Protein AF-A0A0U5JBW3-F1 (afdb_monomer_lite)

Radius of gyration: 46.01 Å; chains: 1; bounding box: 104×55×143 Å

pLDDT: mean 77.81, std 21.75, range [28.59, 97.94]

Structure (mmCIF, N/CA/C/O backbone):
data_AF-A0A0U5JBW3-F1
#
_entry.id   AF-A0A0U5JBW3-F1
#
loop_
_atom_site.group_PDB
_atom_site.id
_atom_site.type_symbol
_atom_site.label_atom_id
_atom_site.label_alt_id
_atom_site.label_comp_id
_atom_site.label_asym_id
_atom_site.label_entity_id
_atom_site.label_seq_id
_atom_site.pdbx_PDB_ins_code
_atom_site.Cartn_x
_atom_site.Cartn_y
_atom_site.Cartn_z
_atom_site.occupancy
_atom_site.B_iso_or_equiv
_atom_site.auth_seq_id
_atom_site.auth_comp_id
_atom_site.auth_asym_id
_atom_site.auth_atom_id
_atom_site.pdbx_PDB_model_num
ATOM 1 N N . MET A 1 1 ? 48.603 -9.179 -57.680 1.00 38.19 1 MET A N 1
ATOM 2 C CA . MET A 1 1 ? 48.589 -8.899 -56.233 1.00 38.19 1 MET A CA 1
ATOM 3 C C . MET A 1 1 ? 47.327 -8.105 -55.981 1.00 38.19 1 MET A C 1
ATOM 5 O O . MET A 1 1 ? 47.278 -6.948 -56.366 1.00 38.19 1 MET A O 1
ATOM 9 N N . ALA A 1 2 ? 46.269 -8.778 -55.534 1.00 39.97 2 ALA A N 1
ATOM 10 C CA . ALA A 1 2 ? 45.030 -8.115 -55.158 1.00 39.97 2 ALA A CA 1
ATOM 11 C C . ALA A 1 2 ? 45.193 -7.697 -53.696 1.00 39.97 2 ALA A C 1
ATOM 13 O O . ALA A 1 2 ? 45.404 -8.556 -52.841 1.00 39.97 2 ALA A O 1
ATOM 14 N N . GLU A 1 3 ? 45.210 -6.391 -53.447 1.00 44.09 3 GLU A N 1
ATOM 15 C CA . GLU A 1 3 ? 45.122 -5.832 -52.103 1.00 44.09 3 GLU A CA 1
ATOM 16 C C . GLU A 1 3 ? 43.737 -6.162 -51.553 1.00 44.09 3 GLU A C 1
ATOM 18 O O . GLU A 1 3 ? 42.728 -5.571 -51.940 1.00 44.09 3 GLU A O 1
ATOM 23 N N . ASP A 1 4 ? 43.715 -7.170 -50.687 1.00 45.12 4 ASP A N 1
ATOM 24 C CA . ASP A 1 4 ? 42.566 -7.560 -49.888 1.00 45.12 4 ASP A CA 1
ATOM 25 C C . ASP A 1 4 ? 42.222 -6.381 -48.971 1.00 45.12 4 ASP A C 1
ATOM 27 O O . ASP A 1 4 ? 42.906 -6.081 -47.988 1.00 45.12 4 ASP A O 1
ATOM 31 N N . THR A 1 5 ? 41.207 -5.624 -49.372 1.00 49.56 5 THR A N 1
ATOM 32 C CA . THR A 1 5 ? 40.728 -4.458 -48.642 1.00 49.56 5 THR A CA 1
ATOM 33 C C . THR A 1 5 ? 39.939 -4.982 -47.448 1.00 49.56 5 THR A C 1
ATOM 35 O O . THR A 1 5 ? 38.799 -5.417 -47.592 1.00 49.56 5 THR A O 1
ATOM 38 N N . ASN A 1 6 ? 40.571 -4.998 -46.273 1.00 50.22 6 ASN A N 1
ATOM 39 C CA . ASN A 1 6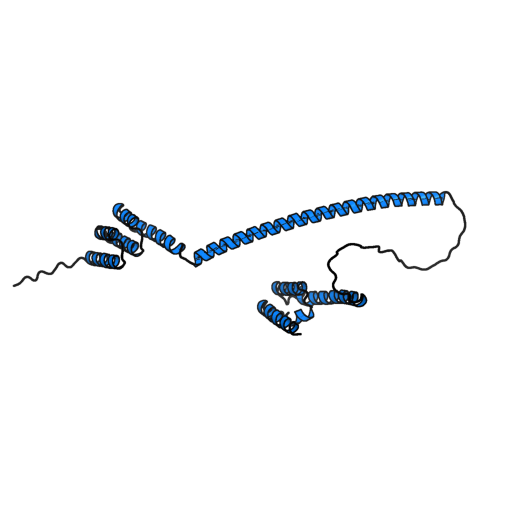 ? 39.937 -5.381 -45.014 1.00 50.22 6 ASN A CA 1
ATOM 40 C C . ASN A 1 6 ? 38.681 -4.509 -44.793 1.00 50.22 6 ASN A C 1
ATOM 42 O O . ASN A 1 6 ? 38.825 -3.287 -44.679 1.00 50.22 6 ASN A O 1
ATOM 46 N N . PRO A 1 7 ? 37.460 -5.075 -44.779 1.00 54.53 7 PRO A N 1
ATOM 47 C CA . PRO A 1 7 ? 36.255 -4.290 -44.567 1.00 54.53 7 PRO A CA 1
ATOM 48 C C . PRO A 1 7 ? 36.297 -3.724 -43.149 1.00 54.53 7 PRO A C 1
ATOM 50 O O . PRO A 1 7 ? 36.472 -4.473 -42.192 1.00 54.53 7 PRO A O 1
ATOM 53 N N . GLU A 1 8 ? 36.169 -2.400 -43.046 1.00 56.69 8 GLU A N 1
ATOM 54 C CA . GLU A 1 8 ? 36.130 -1.618 -41.808 1.00 56.69 8 GLU A CA 1
ATOM 55 C C . GLU A 1 8 ? 35.568 -2.423 -40.630 1.00 56.69 8 GLU A C 1
ATOM 57 O O . GLU A 1 8 ? 34.388 -2.786 -40.599 1.00 56.69 8 GLU A O 1
ATOM 62 N N . GLU A 1 9 ? 36.425 -2.709 -39.653 1.00 64.62 9 GLU A N 1
ATOM 63 C CA . GLU A 1 9 ? 36.042 -3.374 -38.418 1.00 64.62 9 GLU A CA 1
ATOM 64 C C . GLU A 1 9 ? 35.029 -2.471 -37.698 1.00 64.62 9 GLU A C 1
ATOM 66 O O . GLU A 1 9 ? 35.377 -1.461 -37.082 1.00 64.62 9 GLU A O 1
ATOM 71 N N . ILE A 1 10 ? 33.736 -2.771 -37.876 1.00 68.50 10 ILE A N 1
ATOM 72 C CA . ILE A 1 10 ? 32.636 -1.958 -37.353 1.00 68.50 10 ILE A CA 1
ATOM 73 C C . ILE A 1 10 ? 32.871 -1.763 -35.858 1.00 68.50 10 ILE A C 1
ATOM 75 O O . ILE A 1 10 ? 32.867 -2.735 -35.095 1.00 68.50 10 ILE A O 1
ATOM 79 N N . ARG A 1 11 ? 33.040 -0.499 -35.446 1.00 81.38 11 ARG A N 1
ATOM 80 C CA . ARG A 1 11 ? 33.255 -0.134 -34.041 1.00 81.38 11 ARG A CA 1
ATOM 81 C C . ARG A 1 11 ? 32.222 -0.851 -33.162 1.00 81.38 11 ARG A C 1
ATOM 83 O O . ARG A 1 11 ? 31.033 -0.807 -33.501 1.00 81.38 11 ARG A O 1
ATOM 90 N N . PRO A 1 12 ? 32.625 -1.471 -32.038 1.00 86.00 12 PRO A N 1
ATOM 91 C CA . PRO A 1 12 ? 31.717 -2.234 -31.183 1.00 86.00 12 PRO A CA 1
ATOM 92 C C . PRO A 1 12 ? 30.424 -1.480 -30.840 1.00 86.00 12 PRO A C 1
ATOM 94 O O . PRO A 1 12 ? 29.340 -2.044 -30.949 1.00 86.00 12 PRO A O 1
ATOM 97 N N . GLU A 1 13 ? 30.524 -0.185 -30.546 1.00 86.56 13 GLU A N 1
ATOM 98 C CA . GLU A 1 13 ? 29.395 0.710 -30.259 1.00 86.56 13 GLU A CA 1
ATOM 99 C C . GLU A 1 13 ? 28.352 0.781 -31.386 1.00 86.56 13 GLU A C 1
ATOM 101 O O . GLU A 1 13 ? 27.148 0.782 -31.131 1.00 86.56 13 GLU A O 1
ATOM 106 N N . GLU A 1 14 ? 28.786 0.796 -32.647 1.00 89.25 14 GLU A N 1
ATOM 107 C CA . GLU A 1 14 ? 27.881 0.858 -33.798 1.00 89.25 14 GLU A CA 1
ATOM 108 C C . GLU A 1 14 ? 27.154 -0.478 -33.995 1.00 89.25 14 GLU A C 1
ATOM 110 O O . GLU A 1 14 ? 25.972 -0.521 -34.347 1.00 89.25 14 GLU A O 1
ATOM 115 N N . ARG A 1 15 ? 27.835 -1.593 -33.697 1.00 91.31 15 ARG A N 1
ATOM 116 C CA . ARG A 1 15 ? 27.218 -2.922 -33.696 1.00 91.31 15 ARG A CA 1
ATOM 117 C C . ARG A 1 15 ? 26.143 -3.030 -32.617 1.00 91.31 15 ARG A C 1
ATOM 119 O O . ARG A 1 15 ? 25.047 -3.503 -32.916 1.00 91.31 15 ARG A O 1
ATOM 126 N N . VAL A 1 16 ? 26.417 -2.561 -31.397 1.00 92.06 16 VAL A N 1
ATOM 127 C CA . VAL A 1 16 ? 25.421 -2.611 -30.317 1.00 92.06 16 VAL A CA 1
ATOM 128 C C . VAL A 1 16 ? 24.259 -1.650 -30.600 1.00 92.06 16 VAL A C 1
ATOM 130 O O . VAL A 1 16 ? 23.110 -2.035 -30.403 1.00 92.06 16 VAL A O 1
ATOM 133 N N . LYS A 1 17 ? 24.501 -0.463 -31.176 1.00 94.88 17 LYS A N 1
ATOM 134 C CA . LYS A 1 17 ? 23.429 0.446 -31.624 1.00 94.88 17 LYS A CA 1
ATOM 135 C C . LYS A 1 17 ? 22.473 -0.237 -32.610 1.00 94.88 17 LYS A C 1
ATOM 137 O O . LYS A 1 17 ? 21.257 -0.170 -32.437 1.00 94.88 17 LYS A O 1
ATOM 142 N N . LYS A 1 18 ? 23.004 -0.932 -33.624 1.00 94.94 18 LYS A N 1
ATOM 143 C CA . LYS A 1 18 ? 22.187 -1.688 -34.593 1.00 94.94 18 LYS A CA 1
ATOM 144 C C . LYS A 1 18 ? 21.345 -2.771 -33.913 1.00 94.94 18 LYS A C 1
ATOM 146 O O . LYS A 1 18 ? 20.171 -2.922 -34.243 1.00 94.94 18 LYS A O 1
ATOM 151 N N . GLN A 1 19 ? 21.918 -3.493 -32.949 1.00 95.06 19 GLN A N 1
ATOM 152 C CA . GLN A 1 19 ? 21.197 -4.514 -32.182 1.00 95.06 19 GLN A CA 1
ATOM 153 C C . GLN A 1 19 ? 20.101 -3.909 -31.297 1.00 95.06 19 GLN A C 1
ATOM 155 O O . GLN A 1 19 ? 18.978 -4.402 -31.317 1.00 95.06 19 GLN A O 1
ATOM 160 N N . GLN A 1 20 ? 20.388 -2.817 -30.583 1.00 95.88 20 GLN A N 1
ATOM 161 C CA . GLN A 1 20 ? 19.405 -2.088 -29.771 1.00 95.88 20 GLN A CA 1
ATOM 162 C C . GLN A 1 20 ? 18.204 -1.648 -30.615 1.00 95.88 20 GLN A C 1
ATOM 164 O O . GLN A 1 20 ? 17.064 -1.882 -30.228 1.00 95.88 20 GLN A O 1
ATOM 169 N N . LEU A 1 21 ? 18.440 -1.077 -31.801 1.00 96.56 21 LEU A N 1
ATOM 170 C CA . LEU A 1 21 ? 17.364 -0.677 -32.714 1.00 96.56 21 LEU A CA 1
ATOM 171 C C . LEU A 1 21 ? 16.555 -1.878 -33.225 1.00 96.56 21 LEU A C 1
ATOM 173 O O . LEU A 1 21 ? 15.329 -1.804 -33.283 1.00 96.56 21 LEU A O 1
ATOM 177 N N . ALA A 1 22 ? 17.217 -2.990 -33.560 1.00 96.88 22 ALA A N 1
ATOM 178 C CA . ALA A 1 22 ? 16.541 -4.208 -34.004 1.00 96.88 22 ALA A CA 1
ATOM 179 C C . ALA A 1 22 ? 15.654 -4.812 -32.900 1.00 96.88 22 ALA A C 1
ATOM 181 O O . ALA A 1 22 ? 14.506 -5.171 -33.168 1.00 96.88 22 ALA A O 1
ATOM 182 N N . ILE A 1 23 ? 16.152 -4.877 -31.660 1.00 96.88 23 ILE A N 1
ATOM 183 C CA . ILE A 1 23 ? 15.398 -5.388 -30.507 1.00 96.88 23 ILE A CA 1
ATOM 184 C C . ILE A 1 23 ? 14.256 -4.435 -30.139 1.00 96.88 23 ILE A C 1
ATOM 186 O O . ILE A 1 23 ? 13.127 -4.875 -29.954 1.00 96.88 23 ILE A O 1
ATOM 190 N N . ALA A 1 24 ? 14.498 -3.124 -30.088 1.00 96.06 24 ALA A N 1
ATOM 191 C CA . ALA A 1 24 ? 13.440 -2.150 -29.819 1.00 96.06 24 ALA A CA 1
ATOM 192 C C . ALA A 1 24 ? 12.325 -2.237 -30.878 1.00 96.06 24 ALA A C 1
ATOM 194 O O . ALA A 1 24 ? 11.140 -2.251 -30.546 1.00 96.06 24 ALA A O 1
ATOM 195 N N . SER A 1 25 ? 12.695 -2.385 -32.154 1.00 95.69 25 SER A N 1
ATOM 196 C CA . SER A 1 25 ? 11.729 -2.583 -33.234 1.00 95.69 25 SER A CA 1
ATOM 197 C C . SER A 1 25 ? 10.939 -3.888 -33.083 1.00 95.69 25 SER A C 1
ATOM 199 O O . SER A 1 25 ? 9.737 -3.888 -33.347 1.00 95.69 25 SER A O 1
ATOM 201 N N . SER A 1 26 ? 11.566 -4.996 -32.665 1.00 96.06 26 SER A N 1
ATOM 202 C CA . SER A 1 26 ? 10.862 -6.271 -32.449 1.00 96.06 26 SER A CA 1
ATOM 203 C C . SER A 1 26 ? 9.933 -6.225 -31.231 1.00 96.06 26 SER A C 1
ATOM 205 O O . SER A 1 26 ? 8.856 -6.820 -31.255 1.00 96.06 26 SER A O 1
ATOM 207 N N . MET A 1 27 ? 10.290 -5.433 -30.218 1.00 95.69 27 MET A N 1
ATOM 208 C CA . MET A 1 27 ? 9.458 -5.123 -29.052 1.00 95.69 27 MET A CA 1
ATOM 209 C C . MET A 1 27 ? 8.329 -4.127 -29.351 1.00 95.69 27 MET A C 1
ATOM 211 O O . MET A 1 27 ? 7.575 -3.774 -28.450 1.00 95.69 27 MET A O 1
ATOM 215 N N . LYS A 1 28 ? 8.168 -3.710 -30.616 1.00 94.81 28 LYS A N 1
ATOM 216 C CA . LYS A 1 28 ? 7.139 -2.762 -31.075 1.00 94.81 28 LYS A CA 1
ATOM 217 C C . LYS A 1 28 ? 7.247 -1.376 -30.428 1.00 94.81 28 LYS A C 1
ATOM 219 O O . LYS A 1 28 ? 6.240 -0.684 -30.292 1.00 94.81 28 LYS A O 1
ATOM 224 N N . VAL A 1 29 ? 8.462 -0.955 -30.072 1.00 94.62 29 VAL A N 1
ATOM 225 C CA . VAL A 1 29 ? 8.737 0.426 -29.658 1.00 94.62 29 VAL A CA 1
ATOM 226 C C . VAL A 1 29 ? 8.356 1.386 -30.791 1.00 94.62 29 VAL A C 1
ATOM 228 O O . VAL A 1 29 ? 8.570 1.101 -31.973 1.00 94.62 29 VAL A O 1
ATOM 231 N N . GLU A 1 30 ? 7.780 2.533 -30.435 1.00 93.88 30 GLU A N 1
ATOM 232 C CA . GLU A 1 30 ? 7.313 3.528 -31.399 1.00 93.88 30 GLU A CA 1
ATOM 233 C C . GLU A 1 30 ? 8.428 4.030 -32.329 1.00 93.88 30 GLU A C 1
ATOM 235 O O . GLU A 1 30 ? 9.565 4.271 -31.917 1.00 93.88 30 GLU A O 1
ATOM 240 N N . LYS A 1 31 ? 8.082 4.292 -33.597 1.00 93.81 31 LYS A N 1
ATOM 241 C CA . LYS A 1 31 ? 9.039 4.788 -34.605 1.00 93.81 31 LYS A CA 1
ATOM 242 C C . LYS A 1 31 ? 9.703 6.108 -34.204 1.00 93.81 31 LYS A C 1
ATOM 244 O O . LYS A 1 31 ? 10.872 6.314 -34.521 1.00 93.81 31 LYS A O 1
ATOM 249 N N . ALA A 1 32 ? 8.978 6.980 -33.501 1.00 92.62 32 ALA A N 1
ATOM 250 C CA . ALA A 1 32 ? 9.521 8.234 -32.984 1.00 92.62 32 ALA A CA 1
ATOM 251 C C . ALA A 1 32 ? 10.674 7.985 -31.995 1.00 92.62 32 ALA A C 1
ATOM 253 O O . ALA A 1 32 ? 11.712 8.636 -32.077 1.00 92.62 32 ALA A O 1
ATOM 254 N N . VAL A 1 33 ? 10.537 6.981 -31.126 1.00 94.12 33 VAL A N 1
ATOM 255 C CA . VAL A 1 33 ? 11.578 6.591 -30.167 1.00 94.12 33 VAL A CA 1
ATOM 256 C C . VAL A 1 33 ? 12.753 5.919 -30.872 1.00 94.12 33 VAL A C 1
ATOM 258 O O . VAL A 1 33 ? 13.900 6.219 -30.555 1.00 94.12 33 VAL A O 1
ATOM 261 N N . LEU A 1 34 ? 12.506 5.080 -31.884 1.00 95.75 34 LEU A N 1
ATOM 262 C CA . LEU A 1 34 ? 13.583 4.504 -32.703 1.00 95.75 34 LEU A CA 1
ATOM 263 C C . LEU A 1 34 ? 14.425 5.590 -33.390 1.00 95.75 34 LEU A C 1
ATOM 265 O O . LEU A 1 34 ? 15.649 5.477 -33.448 1.00 95.75 34 LEU A O 1
ATOM 269 N N . TYR A 1 35 ? 13.787 6.662 -33.870 1.00 94.31 35 TYR A N 1
ATOM 270 C CA . TYR A 1 35 ? 14.492 7.820 -34.417 1.00 94.31 35 TYR A CA 1
ATOM 271 C C . TYR A 1 35 ? 15.358 8.509 -33.352 1.00 94.31 35 TYR A C 1
ATOM 273 O O . TYR A 1 35 ? 16.538 8.761 -33.596 1.00 94.31 35 TYR A O 1
ATOM 281 N N . VAL A 1 36 ? 14.821 8.735 -32.147 1.00 93.56 36 VAL A N 1
ATOM 282 C CA . VAL A 1 36 ? 15.594 9.278 -31.015 1.00 93.56 36 VAL A CA 1
ATOM 283 C C . VAL A 1 36 ? 16.818 8.400 -30.726 1.00 93.56 36 VAL A C 1
ATOM 285 O O . VAL A 1 36 ? 17.944 8.887 -30.781 1.00 93.56 36 VAL A O 1
ATOM 288 N N . LEU A 1 37 ? 16.639 7.090 -30.536 1.00 94.81 37 LEU A N 1
ATOM 289 C CA . LEU A 1 37 ? 17.743 6.157 -30.274 1.00 94.81 37 LEU A CA 1
ATOM 290 C C . LEU A 1 37 ? 18.791 6.146 -3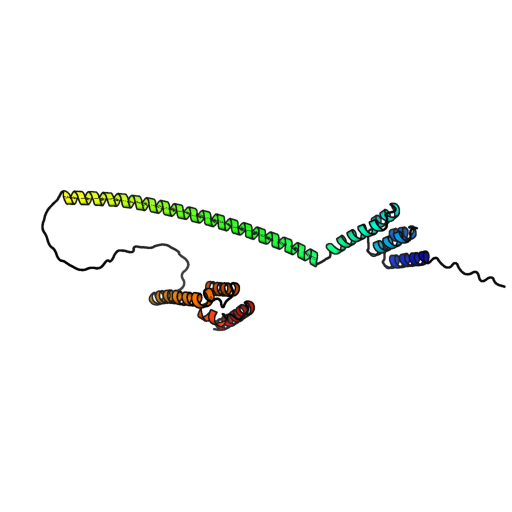1.395 1.00 94.81 37 LEU A C 1
ATOM 292 O O . LEU A 1 37 ? 19.981 5.990 -31.129 1.00 94.81 37 LEU A O 1
ATOM 296 N N . ASN A 1 38 ? 18.382 6.335 -32.650 1.00 94.75 38 ASN A N 1
ATOM 297 C CA . ASN A 1 38 ? 19.316 6.384 -33.769 1.00 94.75 38 ASN A CA 1
ATOM 298 C C . ASN A 1 38 ? 20.118 7.699 -33.842 1.00 94.75 38 ASN A C 1
ATOM 300 O O . ASN A 1 38 ? 21.227 7.702 -34.378 1.00 94.75 38 ASN A O 1
ATOM 304 N N . THR A 1 39 ? 19.581 8.803 -33.322 1.00 92.44 39 THR A N 1
ATOM 305 C CA . THR A 1 39 ? 20.196 10.143 -33.410 1.00 92.44 39 THR A CA 1
ATOM 306 C C . THR A 1 39 ? 21.098 10.490 -32.227 1.00 92.44 39 THR A C 1
ATOM 308 O O . THR A 1 39 ? 22.027 11.280 -32.389 1.00 92.44 39 THR A O 1
ATOM 311 N N . VAL A 1 40 ? 20.881 9.889 -31.054 1.00 92.06 40 VAL A N 1
ATOM 312 C CA . VAL A 1 40 ? 21.701 10.147 -29.860 1.00 92.06 40 VAL A CA 1
ATOM 313 C C . VAL A 1 40 ? 23.127 9.633 -30.071 1.00 92.06 40 VAL A C 1
ATOM 315 O O . VAL A 1 40 ? 23.349 8.432 -30.241 1.00 92.06 40 VAL A O 1
ATOM 318 N N . ALA A 1 41 ? 24.096 10.552 -30.037 1.00 88.75 41 ALA A N 1
ATOM 319 C CA . ALA A 1 41 ? 25.511 10.251 -30.246 1.00 88.75 41 ALA A CA 1
ATOM 320 C C . ALA A 1 41 ? 26.139 9.523 -29.046 1.00 88.75 41 ALA A C 1
ATOM 322 O O . ALA A 1 41 ? 26.792 8.495 -29.231 1.00 88.75 41 ALA A O 1
ATOM 323 N N . ASP A 1 42 ? 25.902 10.024 -27.829 1.00 90.38 42 ASP A N 1
ATOM 324 C CA . ASP A 1 42 ? 26.459 9.454 -26.600 1.00 90.38 42 ASP A CA 1
ATOM 325 C C . ASP A 1 42 ? 25.948 8.023 -26.380 1.00 90.38 42 ASP A C 1
ATOM 327 O O . ASP A 1 42 ? 24.745 7.778 -26.242 1.00 90.38 42 ASP A O 1
ATOM 331 N N . TRP A 1 43 ? 26.892 7.080 -26.360 1.00 90.50 43 TRP A N 1
ATOM 332 C CA . TRP A 1 43 ? 26.640 5.661 -26.139 1.00 90.50 43 TRP A CA 1
ATOM 333 C C . TRP A 1 43 ? 25.887 5.395 -24.828 1.00 90.50 43 TRP A C 1
ATOM 335 O O . TRP A 1 43 ? 24.884 4.680 -24.837 1.00 90.50 43 TRP A O 1
ATOM 345 N N . HIS A 1 44 ? 26.332 5.986 -23.717 1.00 91.00 44 HIS A N 1
ATOM 346 C CA . HIS A 1 44 ? 25.789 5.707 -22.388 1.00 91.00 44 HIS A CA 1
ATOM 347 C C . HIS A 1 44 ? 24.378 6.268 -22.243 1.00 91.00 44 HIS A C 1
ATOM 349 O O . HIS A 1 44 ? 23.493 5.606 -21.704 1.00 91.00 44 HIS A O 1
ATOM 355 N N . VAL A 1 45 ? 24.145 7.475 -22.760 1.00 92.69 45 VAL A N 1
ATOM 356 C CA . VAL A 1 45 ? 22.803 8.071 -22.774 1.00 92.69 45 VAL A CA 1
ATOM 357 C C . VAL A 1 45 ? 21.864 7.223 -23.630 1.00 92.69 45 VAL A C 1
ATOM 359 O O . VAL A 1 45 ? 20.771 6.882 -23.182 1.00 92.69 45 VAL A O 1
ATOM 362 N N . ARG A 1 46 ? 22.295 6.812 -24.830 1.00 94.69 46 ARG A N 1
ATOM 363 C CA . ARG A 1 46 ? 21.490 5.964 -25.720 1.00 94.69 46 ARG A CA 1
ATOM 364 C C . ARG A 1 46 ? 21.146 4.617 -25.090 1.00 94.69 46 ARG A C 1
ATOM 366 O O . ARG A 1 46 ? 20.013 4.172 -25.233 1.00 94.69 46 ARG A O 1
ATOM 373 N N . GLU A 1 47 ? 22.089 3.981 -24.400 1.00 94.94 47 GLU A N 1
ATOM 374 C CA . GLU A 1 47 ? 21.852 2.714 -23.705 1.00 94.94 47 GLU A CA 1
ATOM 375 C C . GLU A 1 47 ? 20.740 2.845 -22.657 1.00 94.94 47 GLU A C 1
ATOM 377 O O . GLU A 1 47 ? 19.807 2.041 -22.649 1.00 94.94 47 GLU A O 1
ATOM 382 N N . TRP A 1 48 ? 20.770 3.897 -21.836 1.00 96.50 48 TRP A N 1
ATOM 383 C CA . TRP A 1 48 ? 19.717 4.131 -20.847 1.00 96.50 48 TRP A CA 1
ATOM 384 C C . TRP A 1 48 ? 18.378 4.512 -21.478 1.00 96.50 48 TRP A C 1
ATOM 386 O O . TRP A 1 48 ? 17.348 4.010 -21.037 1.00 96.50 48 TRP A O 1
ATOM 396 N N . LEU A 1 49 ? 18.372 5.313 -22.547 1.00 95.81 49 LEU A N 1
ATOM 397 C CA . LEU A 1 49 ? 17.146 5.601 -23.298 1.00 95.81 49 LEU A CA 1
ATOM 398 C C . LEU A 1 49 ? 16.553 4.342 -23.939 1.00 95.81 49 LEU A C 1
ATOM 400 O O . LEU A 1 49 ? 15.334 4.192 -23.958 1.00 95.81 49 LEU A O 1
ATOM 404 N N . TYR A 1 50 ? 17.391 3.428 -24.433 1.00 97.19 50 TYR A N 1
ATOM 405 C CA . TYR A 1 50 ? 16.954 2.145 -24.980 1.00 97.19 50 TYR A CA 1
ATOM 406 C C . TYR A 1 50 ? 16.291 1.282 -23.904 1.00 97.19 50 TYR A C 1
ATOM 408 O O . TYR A 1 50 ? 15.201 0.764 -24.135 1.00 97.19 50 TYR A O 1
ATOM 416 N N . ILE A 1 51 ? 16.903 1.172 -22.720 1.00 96.56 51 ILE A N 1
ATOM 417 C CA . ILE A 1 51 ? 16.312 0.443 -21.589 1.00 96.56 51 ILE A CA 1
ATOM 418 C C . ILE A 1 51 ? 14.943 1.044 -21.243 1.00 96.56 51 ILE A C 1
ATOM 420 O O . ILE A 1 51 ? 13.952 0.320 -21.203 1.00 96.56 51 ILE A O 1
ATOM 424 N N . CYS A 1 52 ? 14.863 2.369 -21.089 1.00 96.31 52 CYS A N 1
ATOM 425 C CA . CYS A 1 52 ? 13.610 3.067 -20.803 1.00 96.31 52 CYS A CA 1
ATOM 426 C C . CYS A 1 52 ? 12.541 2.858 -21.894 1.00 96.31 52 CYS A C 1
ATOM 428 O O . CYS A 1 52 ? 11.356 2.726 -21.586 1.00 96.31 52 CYS A O 1
ATOM 430 N N . ALA A 1 53 ? 12.942 2.800 -23.168 1.00 96.00 53 ALA A N 1
ATOM 431 C CA . ALA A 1 53 ? 12.042 2.507 -24.281 1.00 96.00 53 ALA A CA 1
ATOM 432 C C . ALA A 1 53 ? 11.469 1.086 -24.206 1.00 96.00 53 ALA A C 1
ATOM 434 O O . ALA A 1 53 ? 10.276 0.894 -24.430 1.00 96.00 53 ALA A O 1
ATOM 435 N N . VAL A 1 54 ? 12.297 0.097 -23.857 1.00 94.88 54 VAL A N 1
ATOM 436 C CA . VAL A 1 54 ? 11.863 -1.297 -23.668 1.00 94.88 54 VAL A CA 1
ATOM 437 C C . VAL A 1 54 ? 10.950 -1.437 -22.447 1.00 94.88 54 VAL A C 1
ATOM 439 O O . VAL A 1 54 ? 9.977 -2.184 -22.501 1.00 94.88 54 VAL A O 1
ATOM 442 N N . ASP A 1 55 ? 11.187 -0.663 -21.384 1.00 94.12 55 ASP A N 1
ATOM 443 C CA . ASP A 1 55 ? 10.275 -0.576 -20.234 1.00 94.12 55 ASP A CA 1
ATOM 444 C C . ASP A 1 55 ? 8.930 0.088 -20.580 1.00 94.12 55 ASP A C 1
ATOM 446 O O . ASP A 1 55 ? 8.007 0.090 -19.763 1.00 94.12 55 ASP A O 1
ATOM 450 N N . GLY A 1 56 ? 8.799 0.653 -21.784 1.00 92.62 56 GLY A N 1
ATOM 451 C CA . GLY A 1 56 ? 7.589 1.297 -22.279 1.00 92.62 56 GLY A CA 1
ATOM 452 C C . GLY A 1 56 ? 7.361 2.698 -21.717 1.00 92.62 56 GLY A C 1
ATOM 453 O O . GLY A 1 56 ? 6.207 3.088 -21.547 1.00 92.62 56 GLY A O 1
ATOM 454 N N . MET A 1 57 ? 8.427 3.439 -21.396 1.00 94.44 57 MET A N 1
ATOM 455 C CA . MET A 1 57 ? 8.305 4.861 -21.058 1.00 94.44 57 MET A CA 1
ATOM 456 C C . MET A 1 57 ? 7.777 5.673 -22.259 1.00 94.44 57 MET A C 1
ATOM 458 O O . MET A 1 57 ? 8.115 5.350 -23.402 1.00 94.44 57 MET A O 1
ATOM 462 N N . PRO A 1 58 ? 6.979 6.738 -22.034 1.00 92.69 58 PRO A N 1
ATOM 463 C CA . PRO A 1 58 ? 6.380 7.525 -23.111 1.00 92.69 58 PRO A CA 1
ATOM 464 C C . PRO A 1 58 ? 7.410 8.160 -24.050 1.00 92.69 58 PRO A C 1
ATOM 466 O O . PRO A 1 58 ? 8.429 8.701 -23.611 1.00 92.69 58 PRO A O 1
ATOM 469 N N . ALA A 1 59 ? 7.099 8.176 -25.348 1.00 92.31 59 ALA A N 1
ATOM 470 C CA . ALA A 1 59 ? 7.987 8.710 -26.378 1.00 92.31 59 ALA A CA 1
ATOM 471 C C . ALA A 1 59 ? 8.359 10.184 -26.157 1.00 92.31 59 ALA A C 1
ATOM 473 O O . ALA A 1 59 ? 9.508 10.570 -26.372 1.00 92.31 59 ALA A O 1
ATOM 474 N N . GLU A 1 60 ? 7.409 10.995 -25.686 1.00 92.75 60 GLU A N 1
ATOM 475 C CA . GLU A 1 60 ? 7.630 12.410 -25.369 1.00 92.75 60 GLU A CA 1
ATOM 476 C C . GLU A 1 60 ? 8.689 12.589 -24.277 1.00 92.75 60 GLU A C 1
ATOM 478 O O . GLU A 1 60 ? 9.591 13.412 -24.413 1.00 92.75 60 GLU A O 1
ATOM 483 N N . GLN A 1 61 ? 8.641 11.763 -23.230 1.00 92.88 61 GLN A N 1
ATOM 484 C CA . GLN A 1 61 ? 9.597 11.826 -22.128 1.00 92.88 61 GLN A CA 1
ATOM 485 C C . GLN A 1 61 ? 11.008 11.435 -22.592 1.00 92.88 61 GLN A C 1
ATOM 487 O O . GLN A 1 61 ? 11.980 12.117 -22.273 1.00 92.88 61 GLN A O 1
ATOM 492 N N . LEU A 1 62 ? 11.123 10.387 -23.415 1.00 94.06 62 LEU A N 1
ATOM 493 C CA . LEU A 1 62 ? 12.405 9.950 -23.980 1.00 94.06 62 LEU A CA 1
ATOM 494 C C . LEU A 1 62 ? 12.998 10.977 -24.949 1.00 94.06 62 LEU A C 1
ATOM 496 O O . LEU A 1 62 ? 14.211 11.191 -24.962 1.00 94.06 62 LEU A O 1
ATOM 500 N N . LYS A 1 63 ? 12.146 11.639 -25.738 1.00 92.62 63 LYS A N 1
ATOM 501 C CA . LYS A 1 63 ? 12.549 12.737 -26.617 1.00 92.62 63 LYS A CA 1
ATOM 502 C C . LYS A 1 63 ? 13.078 13.922 -25.807 1.00 92.62 63 LYS A C 1
ATOM 504 O O . LYS A 1 63 ? 14.156 14.423 -26.117 1.00 92.62 63 LYS A O 1
ATOM 509 N N . ASN A 1 64 ? 12.394 14.296 -24.726 1.00 92.88 64 ASN A N 1
ATOM 510 C CA . ASN A 1 64 ? 12.837 15.371 -23.837 1.00 92.88 64 ASN A CA 1
ATOM 511 C C . ASN A 1 64 ? 14.212 15.077 -23.223 1.00 92.88 64 ASN A C 1
ATOM 513 O O . ASN A 1 64 ? 15.060 15.969 -23.179 1.00 92.88 64 ASN A O 1
ATOM 517 N N . PHE A 1 65 ? 14.478 13.835 -22.804 1.00 93.00 65 PHE A N 1
ATOM 518 C CA . PHE A 1 65 ? 15.798 13.462 -22.285 1.00 93.00 65 PHE A CA 1
ATOM 519 C C . PHE A 1 65 ? 16.909 13.611 -23.330 1.00 93.00 65 PHE A C 1
ATOM 521 O O . PHE A 1 65 ? 17.997 14.105 -23.024 1.00 93.00 65 PHE A O 1
ATOM 528 N N . ALA A 1 66 ? 16.629 13.217 -24.574 1.00 88.62 66 ALA A N 1
ATOM 529 C CA . ALA A 1 66 ? 17.577 13.347 -25.674 1.00 88.62 66 ALA A CA 1
ATOM 530 C C . ALA A 1 66 ? 17.851 14.816 -26.047 1.00 88.62 66 ALA A C 1
ATOM 532 O O . ALA A 1 66 ? 18.993 15.170 -26.338 1.00 88.62 66 ALA A O 1
ATOM 533 N N . GLU A 1 67 ? 16.831 15.677 -26.014 1.00 88.25 67 GLU A N 1
ATOM 534 C CA . GLU A 1 67 ? 16.941 17.096 -26.384 1.00 88.25 67 GLU A CA 1
ATOM 535 C C . GLU A 1 67 ? 17.594 17.951 -25.291 1.00 88.25 67 GLU A C 1
ATOM 537 O O . GLU A 1 67 ? 18.411 18.823 -25.585 1.00 88.25 67 GLU A O 1
ATOM 542 N N . THR A 1 68 ? 17.287 17.678 -24.021 1.00 85.81 68 THR A N 1
ATOM 543 C CA . THR A 1 68 ? 17.793 18.461 -22.879 1.00 85.81 68 THR A CA 1
ATOM 544 C C . THR A 1 68 ? 19.186 18.038 -22.408 1.00 85.81 68 THR A C 1
ATOM 546 O O . THR A 1 68 ? 19.720 18.634 -21.475 1.00 85.81 68 THR A O 1
ATOM 549 N N . LYS A 1 69 ? 19.810 17.046 -23.065 1.00 72.12 69 LYS A N 1
ATOM 550 C CA . LYS A 1 69 ? 21.099 16.450 -22.665 1.00 72.12 69 LYS A CA 1
ATOM 551 C C . LYS A 1 69 ? 21.098 16.002 -21.199 1.00 72.12 69 LYS A C 1
ATOM 553 O O . LYS A 1 69 ? 22.083 16.185 -20.483 1.00 72.12 69 LYS A O 1
ATOM 558 N N . THR A 1 70 ? 19.981 15.421 -20.763 1.00 78.81 70 THR A N 1
ATOM 559 C CA . THR A 1 70 ? 19.825 14.840 -19.429 1.00 78.81 70 THR A CA 1
ATOM 560 C C . THR A 1 70 ? 20.965 13.866 -19.157 1.00 78.81 70 THR A C 1
ATOM 562 O O . THR A 1 70 ? 21.290 13.014 -19.990 1.00 78.81 70 THR A O 1
ATOM 565 N N . ASN A 1 71 ? 21.596 13.987 -17.991 1.00 90.12 71 ASN A N 1
ATOM 566 C CA . ASN A 1 71 ? 22.673 13.076 -17.634 1.00 90.12 71 ASN A CA 1
ATOM 567 C C . ASN A 1 71 ? 22.116 11.680 -17.299 1.00 90.12 71 ASN A C 1
ATOM 569 O O . ASN A 1 71 ? 20.948 11.497 -16.957 1.00 90.12 71 ASN A O 1
ATOM 573 N N . VAL A 1 72 ? 22.981 10.670 -17.351 1.00 93.62 72 VAL A N 1
ATOM 574 C CA . VAL A 1 72 ? 22.596 9.276 -17.089 1.00 93.62 72 VAL A CA 1
ATOM 575 C C . VAL A 1 72 ? 21.990 9.075 -15.686 1.00 93.62 72 VAL A C 1
ATOM 577 O O . VAL A 1 72 ? 21.130 8.212 -15.520 1.00 93.62 72 VAL A O 1
ATOM 580 N N . LEU A 1 73 ? 22.390 9.851 -14.670 1.00 94.38 73 LEU A N 1
ATOM 581 C CA . LEU A 1 73 ? 21.842 9.722 -13.310 1.00 94.38 73 LEU A CA 1
ATOM 582 C C . LEU A 1 73 ? 20.381 10.180 -13.236 1.00 94.38 73 LEU A C 1
ATOM 584 O O . LEU A 1 73 ? 19.566 9.521 -12.593 1.00 94.38 73 LEU A O 1
ATOM 588 N N . GLU A 1 74 ? 20.043 11.268 -13.920 1.00 93.81 74 GLU A N 1
ATOM 589 C CA . GLU A 1 74 ? 18.673 11.769 -14.026 1.00 93.81 74 GLU A CA 1
ATOM 590 C C . GLU A 1 74 ? 17.780 10.786 -14.787 1.00 93.81 74 GLU A C 1
ATOM 592 O O . GLU A 1 74 ? 16.712 10.443 -14.286 1.00 93.81 74 GLU A O 1
ATOM 597 N N . ILE A 1 75 ? 18.249 10.224 -15.910 1.00 94.88 75 ILE A N 1
ATOM 598 C CA . ILE A 1 75 ? 17.492 9.201 -16.658 1.00 94.88 75 ILE A CA 1
ATOM 599 C C . ILE A 1 75 ? 17.200 7.984 -15.768 1.00 94.88 75 ILE A C 1
ATOM 601 O O . ILE A 1 75 ? 16.070 7.497 -15.731 1.00 94.88 75 ILE A O 1
ATOM 605 N N . LYS A 1 76 ? 18.188 7.510 -14.994 1.00 95.81 76 LYS A N 1
ATOM 606 C CA . LYS A 1 76 ? 17.986 6.412 -14.031 1.00 95.81 76 LYS A CA 1
ATOM 607 C C . LYS A 1 76 ? 16.952 6.764 -12.968 1.00 95.81 76 LYS A C 1
ATOM 609 O O . LYS A 1 76 ? 16.123 5.922 -12.630 1.00 95.81 76 LYS A O 1
ATOM 614 N N . LYS A 1 77 ? 17.017 7.979 -12.418 1.00 95.44 77 LYS A N 1
ATOM 615 C CA . LYS A 1 77 ? 16.093 8.441 -11.378 1.00 95.44 77 LYS A CA 1
ATOM 616 C C . LYS A 1 77 ? 14.658 8.471 -11.903 1.00 95.44 77 LYS A C 1
ATOM 618 O O . LYS A 1 77 ? 13.785 7.880 -11.275 1.00 95.44 77 LYS A O 1
ATOM 623 N N . GLU A 1 78 ? 14.438 9.082 -13.062 1.00 95.06 78 GLU A N 1
ATOM 624 C CA . GLU A 1 78 ? 13.120 9.164 -13.701 1.00 95.06 78 GLU A CA 1
ATOM 625 C C . GLU A 1 78 ? 12.576 7.781 -14.069 1.00 95.06 78 GLU A C 1
ATOM 627 O O . GLU A 1 78 ? 11.417 7.473 -13.798 1.00 95.06 78 GLU A O 1
ATOM 632 N N . ARG A 1 79 ? 13.430 6.887 -14.583 1.00 95.00 79 ARG A N 1
ATOM 633 C CA . ARG A 1 79 ? 13.067 5.487 -14.839 1.00 95.00 79 ARG A CA 1
ATOM 634 C C . ARG A 1 79 ? 12.581 4.780 -13.574 1.00 95.00 79 ARG A C 1
ATOM 636 O O . ARG A 1 79 ? 11.581 4.072 -13.612 1.00 95.00 79 ARG A O 1
ATOM 643 N N . MET A 1 80 ? 13.279 4.951 -12.449 1.00 94.19 80 MET A N 1
ATOM 644 C CA . MET A 1 80 ? 12.882 4.331 -11.180 1.00 94.19 80 MET A CA 1
ATOM 645 C C . MET A 1 80 ? 11.534 4.851 -10.675 1.00 94.19 80 MET A C 1
ATOM 647 O O . MET A 1 80 ? 10.783 4.079 -10.083 1.00 94.19 80 MET A O 1
ATOM 651 N N . VAL A 1 81 ? 11.225 6.129 -10.908 1.00 92.81 81 VAL A N 1
ATOM 652 C CA . VAL A 1 81 ? 9.907 6.703 -10.605 1.00 92.81 81 VAL A CA 1
ATOM 653 C C . VAL A 1 81 ? 8.845 6.089 -11.515 1.00 92.81 81 VAL A C 1
ATOM 655 O O . VAL A 1 81 ? 7.880 5.529 -11.010 1.00 92.81 81 VAL A O 1
ATOM 658 N N . PHE A 1 82 ? 9.069 6.065 -12.831 1.00 93.00 82 PHE A N 1
ATOM 659 C CA . PHE A 1 82 ? 8.135 5.464 -13.787 1.00 93.00 82 PHE A CA 1
ATOM 660 C C . PHE A 1 82 ? 7.823 3.995 -13.474 1.00 93.00 82 PHE A C 1
ATOM 662 O O . PHE A 1 82 ? 6.661 3.591 -13.444 1.00 93.00 82 PHE A O 1
ATOM 669 N N . LEU A 1 83 ? 8.857 3.183 -13.225 1.00 92.00 83 LEU A N 1
ATOM 670 C CA . LEU A 1 83 ? 8.682 1.771 -12.890 1.00 92.00 83 LEU A CA 1
ATOM 671 C C . LEU A 1 83 ? 7.939 1.611 -11.567 1.00 92.00 83 LEU A C 1
ATOM 673 O O . LEU A 1 83 ? 7.051 0.768 -11.475 1.00 92.00 83 LEU A O 1
ATOM 677 N N . ARG A 1 84 ? 8.266 2.428 -10.558 1.00 88.50 84 ARG A N 1
ATOM 678 C CA . ARG A 1 84 ? 7.521 2.437 -9.300 1.00 88.50 84 ARG A CA 1
ATOM 679 C C . ARG A 1 84 ? 6.052 2.714 -9.573 1.00 88.50 84 ARG A C 1
ATOM 681 O O . ARG A 1 84 ? 5.236 1.897 -9.192 1.00 88.50 84 ARG A O 1
ATOM 688 N N . ASP A 1 85 ? 5.709 3.786 -10.267 1.00 87.81 85 ASP A N 1
ATOM 689 C CA . ASP A 1 85 ? 4.307 4.163 -10.460 1.00 87.81 85 ASP A CA 1
ATOM 690 C C . ASP A 1 85 ? 3.535 3.104 -11.264 1.00 87.81 85 ASP A C 1
ATOM 692 O O . ASP A 1 85 ? 2.407 2.750 -10.916 1.00 87.81 85 ASP A O 1
ATOM 696 N N . ARG A 1 86 ? 4.175 2.516 -12.283 1.00 86.31 86 ARG A N 1
ATOM 697 C CA . ARG A 1 86 ? 3.596 1.445 -13.104 1.00 86.31 86 ARG A CA 1
ATOM 698 C C . ARG A 1 86 ? 3.332 0.165 -12.309 1.00 86.31 86 ARG A C 1
ATOM 700 O O . ARG A 1 86 ? 2.296 -0.471 -12.509 1.00 86.31 86 ARG A O 1
ATOM 707 N N . TYR A 1 87 ? 4.263 -0.223 -11.437 1.00 80.69 87 TYR A N 1
ATOM 708 C CA . TYR A 1 87 ? 4.179 -1.482 -10.694 1.00 80.69 87 TYR A CA 1
ATOM 709 C C . TYR A 1 87 ? 3.533 -1.351 -9.312 1.00 80.69 87 TYR A C 1
ATOM 711 O O . TYR A 1 87 ? 2.949 -2.313 -8.844 1.00 80.69 87 TYR A O 1
ATOM 719 N N . VAL A 1 88 ? 3.541 -0.174 -8.685 1.00 72.69 88 VAL A N 1
ATOM 720 C CA . VAL A 1 88 ? 2.858 0.084 -7.405 1.00 72.69 88 VAL A CA 1
ATOM 721 C C . VAL A 1 88 ? 1.344 0.006 -7.573 1.00 72.69 88 VAL A C 1
ATOM 723 O O . VAL A 1 88 ? 0.679 -0.603 -6.744 1.00 72.69 88 VAL A O 1
ATOM 726 N N . GLN A 1 89 ? 0.792 0.534 -8.671 1.00 62.06 89 GLN A N 1
ATOM 727 C CA . GLN A 1 89 ? -0.647 0.411 -8.945 1.00 62.06 89 GLN A CA 1
ATOM 728 C C . GLN A 1 89 ? -1.073 -1.009 -9.339 1.00 62.06 89 GLN A C 1
ATOM 730 O O . GLN A 1 89 ? -2.247 -1.353 -9.232 1.00 62.06 89 GLN A O 1
ATOM 735 N N . THR A 1 90 ? -0.137 -1.833 -9.816 1.00 64.31 90 THR A N 1
ATOM 736 C CA . THR A 1 90 ? -0.405 -3.223 -10.208 1.00 64.31 90 THR A CA 1
ATOM 737 C C . THR A 1 90 ? 0.048 -4.239 -9.167 1.00 64.31 90 THR A C 1
ATOM 739 O O . THR A 1 90 ? -0.198 -5.426 -9.373 1.00 64.31 90 THR A O 1
ATOM 742 N N . ASP A 1 91 ? 0.652 -3.806 -8.055 1.00 76.75 91 ASP A N 1
ATOM 743 C CA . ASP A 1 91 ? 1.054 -4.681 -6.959 1.00 76.75 91 ASP A CA 1
ATOM 744 C C . ASP A 1 91 ? -0.191 -5.093 -6.155 1.00 76.75 91 ASP A C 1
ATOM 746 O O . ASP A 1 91 ? -0.762 -4.282 -5.412 1.00 76.75 91 ASP A O 1
ATOM 750 N N . PRO A 1 92 ? -0.636 -6.360 -6.261 1.00 80.25 92 PRO A N 1
ATOM 751 C CA . PRO A 1 92 ? -1.816 -6.828 -5.548 1.00 80.25 92 PRO A CA 1
ATOM 752 C C . PRO A 1 92 ? -1.646 -6.744 -4.026 1.00 80.25 92 PRO A C 1
ATOM 754 O O . PRO A 1 92 ? -2.640 -6.658 -3.304 1.00 80.25 92 PRO A O 1
ATOM 757 N N . LEU A 1 93 ? -0.404 -6.776 -3.523 1.00 82.25 93 LEU A N 1
ATOM 758 C CA . LEU A 1 93 ? -0.115 -6.639 -2.099 1.00 82.25 93 LEU A CA 1
ATOM 759 C C . LEU A 1 93 ? -0.322 -5.202 -1.634 1.00 82.25 93 LEU A C 1
ATOM 761 O O . LEU A 1 93 ? -0.960 -4.999 -0.604 1.00 82.25 93 LEU A O 1
ATOM 765 N N . GLN A 1 94 ? 0.147 -4.221 -2.403 1.00 81.12 94 GLN A N 1
ATOM 766 C CA . GLN A 1 94 ? -0.034 -2.809 -2.080 1.00 81.12 94 GLN A CA 1
ATOM 767 C C . GLN A 1 94 ? -1.520 -2.426 -2.065 1.00 81.12 94 GLN A C 1
ATOM 769 O O . GLN A 1 94 ? -1.993 -1.851 -1.086 1.00 81.12 94 GLN A O 1
ATOM 774 N N . LEU A 1 95 ? -2.287 -2.851 -3.076 1.00 84.44 95 LEU A N 1
ATOM 775 C CA . LEU A 1 95 ? -3.743 -2.650 -3.117 1.00 84.44 95 LEU A CA 1
ATOM 776 C C . LEU A 1 95 ? -4.449 -3.281 -1.908 1.00 84.44 95 LEU A C 1
ATOM 778 O O . LEU A 1 95 ? -5.379 -2.704 -1.338 1.00 84.44 95 LEU A O 1
ATOM 782 N N . LYS A 1 96 ? -4.003 -4.469 -1.486 1.00 88.19 96 LYS A N 1
ATOM 783 C CA . LYS A 1 96 ? -4.562 -5.157 -0.319 1.00 88.19 96 LYS A CA 1
ATOM 784 C C . LYS A 1 96 ? -4.205 -4.454 0.989 1.00 88.19 96 LYS A C 1
ATOM 786 O O . LYS A 1 96 ? -5.056 -4.375 1.869 1.00 88.19 96 LYS A O 1
ATOM 791 N N . ILE A 1 97 ? -2.988 -3.924 1.111 1.00 88.81 97 ILE A N 1
ATOM 792 C CA . ILE A 1 97 ? -2.566 -3.112 2.258 1.00 88.81 97 ILE A CA 1
ATOM 793 C C . ILE A 1 97 ? -3.426 -1.851 2.354 1.00 88.81 97 ILE A C 1
ATOM 795 O O . ILE A 1 97 ? -3.950 -1.569 3.427 1.00 88.81 97 ILE A O 1
ATOM 799 N N . GLU A 1 98 ? -3.623 -1.131 1.250 1.00 89.81 98 GLU A N 1
ATOM 800 C CA . GLU A 1 98 ? -4.450 0.084 1.218 1.00 89.81 98 GLU A CA 1
ATOM 801 C C . GLU A 1 98 ? -5.913 -0.210 1.575 1.00 89.81 98 GLU A C 1
ATOM 803 O O . GLU A 1 98 ? -6.527 0.517 2.358 1.00 89.81 98 GLU A O 1
ATOM 808 N N . THR A 1 99 ? -6.455 -1.321 1.070 1.00 93.38 99 THR A N 1
ATOM 809 C CA . THR A 1 99 ? -7.814 -1.771 1.408 1.00 93.38 99 THR A CA 1
ATOM 810 C C . THR A 1 99 ? -7.936 -2.090 2.899 1.00 93.38 99 THR A C 1
ATOM 812 O O . THR A 1 99 ? -8.820 -1.563 3.571 1.00 93.38 99 THR A O 1
ATOM 815 N N . LEU A 1 100 ? -7.008 -2.882 3.446 1.00 95.75 100 LEU A N 1
ATOM 816 C CA . LEU A 1 100 ? -6.995 -3.236 4.868 1.00 95.75 100 LEU A CA 1
ATOM 817 C C . LEU A 1 100 ? -6.814 -2.011 5.769 1.00 95.75 100 LEU A C 1
ATOM 819 O O . LEU A 1 100 ? -7.443 -1.924 6.819 1.00 95.75 100 LEU A O 1
ATOM 823 N N . GLN A 1 101 ? -5.980 -1.048 5.377 1.00 96.38 101 GLN A N 1
ATOM 824 C CA . GLN A 1 101 ? -5.820 0.203 6.119 1.00 96.38 101 GLN A CA 1
ATOM 825 C C . GLN A 1 101 ? -7.137 0.974 6.211 1.00 96.38 101 GLN A C 1
ATOM 827 O O . GLN A 1 101 ? -7.478 1.474 7.285 1.00 96.38 101 GLN A O 1
ATOM 832 N N . LYS A 1 102 ? -7.893 1.029 5.111 1.00 97.00 102 LYS A N 1
ATOM 833 C CA . LYS A 1 102 ? -9.204 1.677 5.080 1.00 97.00 102 LYS A CA 1
ATOM 834 C C . LYS A 1 102 ? -10.212 0.955 5.978 1.00 97.00 102 LYS A C 1
ATOM 836 O O . LYS A 1 102 ? -10.866 1.611 6.782 1.00 97.00 102 LYS A O 1
ATOM 841 N N . GLU A 1 103 ? -10.277 -0.373 5.898 1.00 97.31 103 GLU A N 1
ATOM 842 C CA . GLU A 1 103 ? -11.152 -1.189 6.754 1.00 97.31 103 GLU A CA 1
ATOM 843 C C . GLU A 1 103 ? -10.818 -1.008 8.242 1.00 97.31 103 GLU A C 1
ATOM 845 O O . GLU A 1 103 ? -11.704 -0.775 9.061 1.00 97.31 103 GLU A O 1
ATOM 850 N N . VAL A 1 104 ? -9.533 -1.033 8.611 1.00 97.94 104 VAL A N 1
ATOM 851 C CA . VAL A 1 104 ? -9.095 -0.807 9.998 1.00 97.94 104 VAL A CA 1
ATOM 852 C C . VAL A 1 104 ? -9.482 0.590 10.483 1.00 97.94 104 VAL A C 1
ATOM 854 O O . VAL A 1 104 ? -9.912 0.745 11.628 1.00 97.94 104 VAL A O 1
ATOM 857 N N . GLN A 1 105 ? -9.338 1.612 9.637 1.00 97.31 105 GLN A N 1
ATOM 858 C CA . GLN A 1 105 ? -9.713 2.981 9.982 1.00 97.31 105 GLN A CA 1
ATOM 859 C C . GLN A 1 105 ? -11.219 3.107 10.242 1.00 97.31 105 GLN A C 1
ATOM 861 O O . GLN A 1 105 ? -11.609 3.744 11.225 1.00 97.31 105 GLN A O 1
ATOM 866 N N . GLU A 1 106 ? -12.039 2.478 9.402 1.00 97.75 106 GLU A N 1
ATOM 867 C CA . GLU A 1 106 ? -13.498 2.457 9.518 1.00 97.75 106 GLU A CA 1
ATOM 868 C C . GLU A 1 106 ? -13.941 1.730 10.792 1.00 97.75 106 GLU A C 1
ATOM 870 O O . GLU A 1 106 ? -14.607 2.329 11.636 1.00 97.75 106 GLU A O 1
ATOM 875 N N . VAL A 1 107 ? -13.433 0.519 11.036 1.00 97.88 107 VAL A N 1
ATOM 876 C CA . VAL A 1 107 ? -13.707 -0.251 12.264 1.00 97.88 107 VAL A CA 1
ATOM 877 C C . VAL A 1 107 ? -13.297 0.528 13.516 1.00 97.88 107 VAL A C 1
ATOM 879 O O . VAL A 1 107 ? -14.010 0.551 14.521 1.00 97.88 107 VAL A O 1
ATOM 882 N N . CYS A 1 108 ? -12.150 1.209 13.481 1.00 96.81 108 CYS A N 1
ATOM 883 C CA . CYS A 1 108 ? -11.702 2.042 14.594 1.00 96.81 108 CYS A CA 1
ATOM 884 C C . CYS A 1 108 ? -12.617 3.253 14.827 1.00 96.81 108 CYS A C 1
ATOM 886 O O . CYS A 1 108 ? -12.806 3.671 15.973 1.00 96.81 108 CYS A O 1
ATOM 888 N N . GLN A 1 109 ? -13.168 3.845 13.767 1.00 97.44 109 GLN A N 1
ATOM 889 C CA . GLN A 1 109 ? -14.123 4.944 13.868 1.00 97.44 109 GLN A CA 1
ATOM 890 C C . GLN A 1 109 ? -15.463 4.467 14.434 1.00 97.44 109 GLN A C 1
ATOM 892 O O . GLN A 1 109 ? -15.949 5.069 15.392 1.00 97.44 109 GLN A O 1
ATOM 897 N N . GLU A 1 110 ? -16.005 3.368 13.915 1.00 97.12 110 GLU A N 1
ATOM 898 C CA . GLU A 1 110 ? -17.238 2.752 14.409 1.00 97.12 110 GLU A CA 1
ATOM 899 C C . GLU A 1 110 ? -17.107 2.340 15.877 1.00 97.12 110 GLU A C 1
ATOM 901 O O . GLU A 1 110 ? -17.981 2.638 16.689 1.00 97.12 110 GLU A O 1
ATOM 906 N N . SER A 1 111 ? -15.975 1.741 16.260 1.00 97.25 111 SER A N 1
ATOM 907 C CA . SER A 1 111 ? -15.707 1.356 17.648 1.00 97.25 111 SER A CA 1
ATOM 908 C C . SER A 1 111 ? -15.681 2.565 18.586 1.00 97.25 111 SER A C 1
ATOM 910 O O . SER A 1 111 ? -16.284 2.529 19.660 1.00 97.25 111 SER A O 1
ATOM 912 N N . ARG A 1 112 ? -15.033 3.669 18.182 1.00 96.94 112 ARG A N 1
ATOM 913 C CA . ARG A 1 112 ? -15.039 4.920 18.960 1.00 96.94 112 ARG A CA 1
ATOM 914 C C . ARG A 1 112 ? -16.445 5.492 19.099 1.00 96.94 112 ARG A C 1
ATOM 916 O O . ARG A 1 112 ? -16.822 5.907 20.192 1.00 96.94 112 ARG A O 1
ATOM 923 N N . GLN A 1 113 ? -17.217 5.491 18.016 1.00 97.25 113 GLN A N 1
ATOM 924 C CA . GLN A 1 113 ? -18.592 5.973 18.036 1.00 97.25 113 GLN A CA 1
ATOM 925 C C . GLN A 1 113 ? -19.461 5.116 18.962 1.00 97.25 113 GLN A C 1
ATOM 927 O O . GLN A 1 113 ? -20.142 5.659 19.830 1.00 97.25 113 GLN A O 1
ATOM 932 N N . ALA A 1 114 ? -19.386 3.788 18.851 1.00 97.12 114 ALA A N 1
ATOM 933 C CA . ALA A 1 114 ? -20.122 2.864 19.706 1.00 97.12 114 ALA A CA 1
ATOM 934 C C . ALA A 1 114 ? -19.791 3.077 21.190 1.00 97.12 114 ALA A C 1
ATOM 936 O O . ALA A 1 114 ? -20.707 3.229 21.997 1.00 97.12 114 ALA A O 1
ATOM 937 N N . ARG A 1 115 ? -18.499 3.179 21.542 1.00 97.38 115 ARG A N 1
ATOM 938 C CA . ARG A 1 115 ? -18.060 3.468 22.920 1.00 97.38 115 ARG A CA 1
ATOM 939 C C . ARG A 1 115 ? -18.654 4.767 23.448 1.00 97.38 115 ARG A C 1
ATOM 941 O O . ARG A 1 115 ? -19.280 4.745 24.498 1.00 97.38 115 ARG A O 1
ATOM 948 N N . SER A 1 116 ? -18.551 5.857 22.688 1.00 96.94 116 SER A N 1
ATOM 949 C CA . SER A 1 116 ? -19.117 7.147 23.101 1.00 96.94 116 SER A CA 1
ATOM 950 C C . SER A 1 116 ? -20.636 7.080 23.288 1.00 96.94 116 SER A C 1
ATOM 952 O O . SER A 1 116 ? -21.173 7.639 24.239 1.00 96.94 116 SER A O 1
ATOM 954 N N . THR A 1 117 ? -21.340 6.353 22.417 1.00 97.12 117 THR A N 1
ATOM 955 C CA . THR A 1 117 ? -22.799 6.200 22.523 1.00 97.12 117 THR A CA 1
ATOM 956 C C . THR A 1 117 ? -23.188 5.435 23.792 1.00 97.12 117 THR A C 1
ATOM 958 O O . THR A 1 117 ? -24.159 5.792 24.457 1.00 97.12 117 THR A O 1
ATOM 961 N N . ILE A 1 118 ? -22.415 4.405 24.147 1.00 96.62 118 ILE A N 1
ATOM 962 C CA . ILE A 1 118 ? -22.613 3.613 25.366 1.00 96.62 118 ILE A CA 1
ATOM 963 C C . ILE A 1 118 ? -22.287 4.438 26.611 1.00 96.62 118 ILE A C 1
ATOM 965 O O . ILE A 1 118 ? -23.082 4.441 27.543 1.00 96.62 118 ILE A O 1
ATOM 969 N N . GLU A 1 119 ? -21.156 5.144 26.627 1.00 95.75 119 GLU A N 1
ATOM 970 C CA . GLU A 1 119 ? -20.734 5.986 27.753 1.00 95.75 119 GLU A CA 1
ATOM 971 C C . GLU A 1 119 ? -21.775 7.067 28.053 1.00 95.75 119 GLU A C 1
ATOM 973 O O . GLU A 1 119 ? -22.261 7.148 29.180 1.00 95.75 119 GLU A O 1
ATOM 978 N N . ASN A 1 120 ? -22.212 7.807 27.030 1.00 96.25 120 ASN A N 1
ATOM 979 C CA . ASN A 1 120 ? -23.246 8.831 27.181 1.00 96.25 120 ASN A CA 1
ATOM 980 C C . ASN A 1 120 ? -24.578 8.225 27.650 1.00 96.25 120 ASN A C 1
ATOM 982 O O . ASN A 1 120 ? -25.229 8.755 28.548 1.00 96.25 120 ASN A O 1
ATOM 986 N N . GLY A 1 121 ? -24.982 7.088 27.071 1.00 97.12 121 GLY A N 1
ATOM 987 C CA . GLY A 1 121 ? -26.210 6.399 27.464 1.00 97.12 121 GLY A CA 1
ATOM 988 C C . GLY A 1 121 ? -26.172 5.880 28.905 1.00 97.12 121 GLY A C 1
ATOM 989 O O . GLY A 1 121 ? -27.182 5.940 29.610 1.00 97.12 121 GLY A O 1
ATOM 990 N N . LEU A 1 122 ? -25.013 5.397 29.358 1.00 95.50 122 LEU A N 1
ATOM 991 C CA . LEU A 1 122 ? -24.798 4.944 30.728 1.00 95.50 122 LEU A CA 1
ATOM 992 C C . LEU A 1 122 ? -24.814 6.119 31.707 1.00 95.50 122 LEU A C 1
ATOM 994 O O . LEU A 1 122 ? -25.461 6.026 32.748 1.00 95.50 122 LEU A O 1
ATOM 998 N N . GLU A 1 123 ? -24.148 7.222 31.374 1.00 97.31 123 GLU A N 1
ATOM 999 C CA . GLU A 1 123 ? -24.129 8.427 32.202 1.00 97.31 123 GLU A CA 1
ATOM 1000 C C . GLU A 1 123 ? -25.537 9.016 32.370 1.00 97.31 123 GLU A C 1
ATOM 1002 O O . GLU A 1 123 ? -25.966 9.300 33.492 1.00 97.31 123 GLU A O 1
ATOM 1007 N N . ASP A 1 124 ? -26.318 9.079 31.288 1.00 97.00 124 ASP A N 1
ATOM 1008 C CA . ASP A 1 124 ? -27.721 9.492 31.333 1.00 97.00 124 ASP A CA 1
ATOM 1009 C C . ASP A 1 124 ? -28.581 8.557 32.193 1.00 97.00 124 ASP A C 1
ATOM 1011 O O . ASP A 1 124 ? -29.429 9.017 32.968 1.00 97.00 124 ASP A O 1
ATOM 1015 N N . ALA A 1 125 ? -28.384 7.241 32.071 1.00 96.56 125 ALA A N 1
ATOM 1016 C CA . ALA A 1 125 ? -29.115 6.254 32.859 1.00 96.56 125 ALA A CA 1
ATOM 1017 C C . ALA A 1 125 ? -28.785 6.367 34.354 1.00 96.56 125 ALA A C 1
ATOM 1019 O O . ALA A 1 125 ? -29.700 6.400 35.181 1.00 96.56 125 ALA A O 1
ATOM 1020 N N . LEU A 1 126 ? -27.501 6.497 34.700 1.00 95.88 126 LEU A N 1
ATOM 1021 C CA . LEU A 1 126 ? -27.041 6.678 36.077 1.00 95.88 126 LEU A CA 1
ATOM 1022 C C . LEU A 1 126 ? -27.576 7.976 36.678 1.00 95.88 126 LEU A C 1
ATOM 1024 O O . LEU A 1 126 ? -28.068 7.976 37.806 1.00 95.88 126 LEU A O 1
ATOM 1028 N N . LYS A 1 127 ? -27.558 9.073 35.916 1.00 97.00 127 LYS A N 1
ATOM 1029 C CA . LYS A 1 127 ? -28.092 10.362 36.363 1.00 97.00 127 LYS A CA 1
ATOM 1030 C C . LYS A 1 127 ? -29.590 10.290 36.647 1.00 97.00 127 LYS A C 1
ATOM 1032 O O . LYS A 1 127 ? -30.030 10.747 37.701 1.00 97.00 127 LYS A O 1
ATOM 1037 N N . LYS A 1 128 ? -30.371 9.676 35.751 1.00 96.44 128 LYS A N 1
ATOM 1038 C CA . LYS A 1 128 ? -31.814 9.460 35.958 1.00 96.44 128 LYS A CA 1
ATOM 1039 C C . LYS A 1 128 ? -32.086 8.585 37.177 1.00 96.44 128 LYS A C 1
ATOM 1041 O O . LYS A 1 128 ? -32.991 8.882 37.951 1.00 96.44 128 LYS A O 1
ATOM 1046 N N . GLN A 1 129 ? -31.293 7.534 37.375 1.00 95.06 129 GLN A N 1
ATOM 1047 C CA . GLN A 1 129 ? -31.424 6.664 38.539 1.00 95.06 129 GLN A CA 1
ATOM 1048 C C . GLN A 1 129 ? -31.104 7.404 39.846 1.00 95.06 129 GLN A C 1
ATOM 1050 O O . GLN A 1 129 ? -31.858 7.276 40.809 1.00 95.06 129 GLN A O 1
ATOM 1055 N N . ALA A 1 130 ? -30.037 8.206 39.881 1.00 94.62 130 ALA A N 1
ATOM 1056 C CA . ALA A 1 130 ? -29.670 9.007 41.049 1.00 94.62 130 ALA A CA 1
ATOM 1057 C C . ALA A 1 130 ? -30.755 10.038 41.406 1.00 94.62 130 ALA A C 1
ATOM 1059 O O . ALA A 1 130 ? -31.095 10.201 42.578 1.00 94.62 130 ALA A O 1
ATOM 1060 N N . GLN A 1 131 ? -31.343 10.695 40.402 1.00 95.62 131 GLN A N 1
ATOM 1061 C CA . GLN A 1 131 ? -32.472 11.609 40.594 1.00 95.62 131 GLN A CA 1
ATOM 1062 C C . GLN A 1 131 ? -33.695 10.887 41.169 1.00 95.62 131 GLN A C 1
ATOM 1064 O O . GLN A 1 131 ? -34.200 11.294 42.212 1.00 95.62 131 GLN A O 1
ATOM 1069 N N . ALA A 1 132 ? -34.105 9.765 40.570 1.00 94.38 132 ALA A N 1
ATOM 1070 C CA . ALA A 1 132 ? -35.247 8.985 41.050 1.00 94.38 132 ALA A CA 1
ATOM 1071 C C . ALA A 1 132 ? -35.052 8.475 42.491 1.00 94.38 132 ALA A C 1
ATOM 1073 O O . ALA A 1 132 ? -35.985 8.477 43.298 1.00 94.38 132 ALA A O 1
ATOM 1074 N N . GLN A 1 133 ? -33.831 8.061 42.848 1.00 93.31 133 GLN A N 1
ATOM 1075 C CA . GLN A 1 133 ? -33.502 7.679 44.223 1.00 93.31 133 GLN A CA 1
ATOM 1076 C C . GLN A 1 133 ? -33.560 8.870 45.181 1.00 93.31 133 GLN A C 1
ATOM 1078 O O . GLN A 1 133 ? -34.078 8.723 46.283 1.00 93.31 133 GLN A O 1
ATOM 1083 N N . THR A 1 134 ? -33.088 10.045 44.763 1.00 93.56 134 THR A N 1
ATOM 1084 C CA . THR A 1 134 ? -33.128 11.270 45.576 1.00 93.56 134 THR A CA 1
ATOM 1085 C C . THR A 1 134 ? -34.569 11.698 45.856 1.00 93.56 134 THR A C 1
ATOM 1087 O O . THR A 1 134 ? -34.911 11.981 47.000 1.00 93.56 134 THR A O 1
ATOM 1090 N N . GLU A 1 135 ? -35.440 11.662 44.846 1.00 93.56 135 GLU A N 1
ATOM 1091 C CA . GLU A 1 135 ? -36.880 11.910 45.000 1.00 93.56 135 GLU A CA 1
ATOM 1092 C C . GLU A 1 135 ? -37.534 10.881 45.930 1.00 93.56 135 GLU A C 1
ATOM 1094 O O . GLU A 1 135 ? -38.314 11.233 46.812 1.00 93.56 135 GLU A O 1
ATOM 1099 N N . THR A 1 136 ? -37.169 9.603 45.796 1.00 93.44 136 THR A N 1
ATOM 1100 C CA . THR A 1 136 ? -37.671 8.541 46.679 1.00 93.44 136 THR A CA 1
ATOM 1101 C C . THR A 1 136 ? -37.240 8.758 48.130 1.00 93.44 136 THR A C 1
ATOM 1103 O O . THR A 1 136 ? -38.041 8.553 49.042 1.00 93.44 136 THR A O 1
ATOM 1106 N N . ILE A 1 137 ? -35.986 9.158 48.360 1.00 92.38 137 ILE A N 1
ATOM 1107 C CA . ILE A 1 137 ? -35.474 9.490 49.696 1.00 92.38 137 ILE A CA 1
ATOM 1108 C C . ILE A 1 137 ? -36.246 10.682 50.259 1.00 92.38 137 ILE A C 1
ATOM 1110 O O . ILE A 1 137 ? -36.736 10.590 51.378 1.00 92.38 137 ILE A O 1
ATOM 1114 N N . HIS A 1 138 ? -36.450 11.736 49.466 1.00 94.75 138 HIS A N 1
ATOM 1115 C CA . HIS A 1 138 ? -37.209 12.915 49.880 1.00 94.75 138 HIS A CA 1
ATOM 1116 C C . HIS A 1 138 ? -38.632 12.561 50.335 1.00 94.75 138 HIS A C 1
ATOM 1118 O O . HIS A 1 138 ? -39.046 12.933 51.429 1.00 94.75 138 HIS A O 1
ATOM 1124 N N . VAL A 1 139 ? -39.366 11.773 49.540 1.00 94.19 139 VAL A N 1
ATOM 1125 C CA . VAL A 1 139 ? -40.714 11.303 49.907 1.00 94.19 139 VAL A CA 1
ATOM 1126 C C . VAL A 1 139 ? -40.680 10.462 51.187 1.00 94.19 139 VAL A C 1
ATOM 1128 O O . VAL A 1 139 ? -41.546 10.599 52.051 1.00 94.19 139 VAL A O 1
ATOM 1131 N N . LYS A 1 140 ? -39.678 9.587 51.343 1.00 92.50 140 LYS A N 1
ATOM 1132 C CA . LYS A 1 140 ? -39.520 8.788 52.567 1.00 92.50 140 LYS A CA 1
ATOM 1133 C C . LYS A 1 140 ? -39.238 9.665 53.789 1.00 92.50 140 LYS A C 1
ATOM 1135 O O . LYS A 1 140 ? -39.817 9.402 54.841 1.00 92.50 140 LYS A O 1
ATOM 1140 N N . ASP A 1 141 ? -38.413 10.699 53.662 1.00 93.94 141 ASP A N 1
ATOM 1141 C CA . ASP A 1 141 ? -38.096 11.631 54.749 1.00 93.94 141 ASP A CA 1
ATOM 1142 C C . ASP A 1 141 ? -39.324 12.439 55.193 1.00 93.94 141 ASP A C 1
ATOM 1144 O O . ASP A 1 141 ? -39.556 12.591 56.395 1.00 93.94 141 ASP A O 1
ATOM 1148 N N . GLU A 1 142 ? -40.167 12.881 54.253 1.00 94.00 142 GLU A N 1
ATOM 1149 C CA . GLU A 1 142 ? -41.446 13.538 54.562 1.00 94.00 142 GLU A CA 1
ATOM 1150 C C . GLU A 1 142 ? -42.385 12.618 55.352 1.00 94.00 142 GLU A C 1
ATOM 1152 O O . GLU A 1 142 ? -42.938 13.016 56.381 1.00 94.00 142 GLU A O 1
ATOM 1157 N N . ILE A 1 143 ? -42.521 11.358 54.925 1.00 93.56 143 ILE A N 1
ATOM 1158 C CA . ILE A 1 143 ? -43.336 10.361 55.632 1.00 93.56 143 ILE A CA 1
ATOM 1159 C C . ILE A 1 143 ? -42.777 10.105 57.037 1.00 93.56 143 ILE A C 1
ATOM 1161 O O . ILE A 1 143 ? -43.540 10.040 58.002 1.00 93.56 143 ILE A O 1
ATOM 1165 N N . ILE A 1 144 ? -41.452 9.993 57.183 1.00 93.38 144 ILE A N 1
ATOM 1166 C CA . ILE A 1 144 ? -40.801 9.834 58.491 1.00 93.38 144 ILE A CA 1
ATOM 1167 C C . ILE A 1 144 ? -41.112 11.032 59.396 1.00 93.38 144 ILE A C 1
ATOM 1169 O O . ILE A 1 144 ? -41.395 10.835 60.579 1.00 93.38 144 ILE A O 1
ATOM 1173 N N . ALA A 1 145 ? -41.085 12.260 58.872 1.00 93.12 145 ALA A N 1
ATOM 1174 C CA . ALA A 1 145 ? -41.429 13.456 59.635 1.00 93.12 145 ALA A CA 1
ATOM 1175 C C . ALA A 1 145 ? -42.897 13.438 60.097 1.00 93.12 145 ALA A C 1
ATOM 1177 O O . ALA A 1 145 ? -43.171 13.678 61.273 1.00 93.12 145 ALA A O 1
ATOM 1178 N N . MET A 1 146 ? -43.832 13.074 59.213 1.00 91.81 146 MET A N 1
ATOM 1179 C CA . MET A 1 146 ? -45.251 12.938 59.562 1.00 91.81 146 MET A CA 1
ATOM 1180 C C . MET A 1 146 ? -45.487 11.877 60.644 1.00 91.81 146 MET A C 1
ATOM 1182 O O . MET A 1 146 ? -46.203 12.134 61.611 1.00 91.81 146 MET A O 1
ATOM 1186 N N . LEU A 1 147 ? -44.858 10.705 60.515 1.00 91.25 147 LEU A N 1
ATOM 1187 C CA . LEU A 1 147 ? -44.974 9.625 61.498 1.00 91.25 147 LEU A CA 1
ATOM 1188 C C . LEU A 1 147 ? -44.370 10.017 62.849 1.00 91.25 147 LEU A C 1
ATOM 1190 O O . LEU A 1 147 ? -44.943 9.697 63.887 1.00 91.25 147 LEU A O 1
ATOM 1194 N N . LYS A 1 148 ? -43.241 10.738 62.862 1.00 91.38 148 LYS A N 1
ATOM 1195 C CA . LYS A 1 148 ? -42.654 11.263 64.105 1.00 91.38 148 LYS A CA 1
ATOM 1196 C C . LYS A 1 148 ? -43.609 12.214 64.822 1.00 91.38 148 LYS A C 1
ATOM 1198 O O . LYS A 1 148 ? -43.758 12.084 66.033 1.00 91.38 148 LYS A O 1
ATOM 1203 N N . ASN A 1 149 ? -44.273 13.109 64.091 1.00 90.31 149 ASN A N 1
ATOM 1204 C CA . ASN A 1 149 ? -45.265 14.017 64.670 1.00 90.31 149 ASN A CA 1
ATOM 1205 C C . ASN A 1 149 ? -46.462 13.244 65.241 1.00 90.31 149 ASN A C 1
ATOM 1207 O O . ASN A 1 149 ? -46.802 13.439 66.401 1.00 90.31 149 ASN A O 1
ATOM 1211 N N . GLN A 1 150 ? -47.012 12.275 64.500 1.00 91.06 150 GLN A N 1
ATOM 1212 C CA . GLN A 1 150 ? -48.090 11.420 65.018 1.00 91.06 150 GLN A CA 1
ATOM 1213 C C . GLN A 1 150 ? -47.692 10.652 66.286 1.00 91.06 150 GLN A C 1
ATOM 1215 O O . GLN A 1 150 ? -48.499 10.502 67.199 1.00 91.06 150 GLN A O 1
ATOM 1220 N N . VAL A 1 151 ? -46.457 10.148 66.362 1.00 89.56 151 VAL A N 1
ATOM 1221 C CA . VAL A 1 151 ? -45.963 9.457 67.563 1.00 89.56 151 VAL A CA 1
ATOM 1222 C C . VAL A 1 151 ? -45.857 10.413 68.752 1.00 89.56 151 VAL A C 1
ATOM 1224 O O . VAL A 1 151 ? -46.148 9.995 69.872 1.00 89.56 151 VAL A O 1
ATOM 1227 N N . LEU A 1 152 ? -45.453 11.668 68.534 1.00 89.69 152 LEU A N 1
ATOM 1228 C CA . LEU A 1 152 ? -45.409 12.685 69.587 1.00 89.69 152 LEU A CA 1
ATOM 1229 C C . LEU A 1 152 ? -46.813 13.013 70.100 1.00 89.69 152 LEU A C 1
ATOM 1231 O O . LEU A 1 152 ? -47.026 12.930 71.307 1.00 89.69 152 LEU A O 1
ATOM 1235 N N . ASP A 1 153 ? -47.766 13.267 69.202 1.00 86.31 153 ASP A N 1
ATOM 1236 C CA . ASP A 1 153 ? -49.159 13.564 69.559 1.00 86.31 153 ASP A CA 1
ATOM 1237 C C . ASP A 1 153 ? -49.768 12.423 70.393 1.00 86.31 153 ASP A C 1
ATOM 1239 O O . ASP A 1 153 ? -50.281 12.635 71.490 1.00 86.31 153 ASP A O 1
ATOM 1243 N N . LEU A 1 154 ? -49.599 11.171 69.947 1.00 85.31 154 LEU A N 1
ATOM 1244 C CA . LEU A 1 154 ? -50.075 9.990 70.679 1.00 85.31 154 LEU A CA 1
ATOM 1245 C C . LEU A 1 154 ? -49.390 9.810 72.045 1.00 85.31 154 LEU A C 1
ATOM 1247 O O . LEU A 1 154 ? -49.993 9.287 72.986 1.00 85.31 154 LEU A O 1
ATOM 1251 N N . GLN A 1 155 ? -48.118 10.199 72.177 1.00 83.56 155 GLN A N 1
ATOM 1252 C CA . GLN A 1 155 ? -47.420 10.180 73.463 1.00 83.56 155 GLN A CA 1
ATOM 1253 C C . GLN A 1 155 ? -47.916 11.278 74.408 1.00 83.56 155 GLN A C 1
ATOM 1255 O O . GLN A 1 155 ? -47.951 11.045 75.620 1.00 83.56 155 GLN A O 1
ATOM 1260 N N . GLU A 1 156 ? -48.285 12.450 73.891 1.00 82.06 156 GLU A N 1
ATOM 1261 C CA . GLU A 1 156 ? -48.901 13.525 74.672 1.00 82.06 156 GLU A CA 1
ATOM 1262 C C . GLU A 1 156 ? -50.309 13.142 75.135 1.00 82.06 156 GLU A C 1
ATOM 1264 O O . GLU A 1 156 ? -50.590 13.230 76.332 1.00 82.06 156 GLU A O 1
ATOM 1269 N N . ASP A 1 157 ? -51.134 12.576 74.253 1.00 79.50 157 ASP A N 1
ATOM 1270 C CA . ASP A 1 157 ? -52.464 12.055 74.594 1.00 79.50 157 ASP A CA 1
ATOM 1271 C C . ASP A 1 157 ? -52.390 10.972 75.682 1.00 79.50 157 ASP A C 1
ATOM 1273 O O . ASP A 1 157 ? -53.166 10.970 76.641 1.00 79.50 157 ASP A O 1
ATOM 1277 N N . ARG A 1 158 ? -51.392 10.079 75.606 1.00 76.62 158 ARG A N 1
ATOM 1278 C CA . ARG A 1 158 ? -51.141 9.063 76.642 1.00 76.62 158 ARG A CA 1
ATOM 1279 C C . ARG A 1 158 ? -50.749 9.674 77.992 1.00 76.62 158 ARG A C 1
ATOM 1281 O O . ARG A 1 158 ? -51.049 9.090 79.030 1.00 76.62 158 ARG A O 1
ATOM 1288 N N . LYS A 1 159 ? -50.059 10.820 78.007 1.00 72.81 159 LYS A N 1
ATOM 1289 C CA . LYS A 1 159 ? -49.719 11.543 79.247 1.00 72.81 159 LYS A CA 1
ATOM 1290 C C . LYS A 1 159 ? -50.916 12.317 79.807 1.00 72.81 159 LYS A C 1
ATOM 1292 O O . LYS A 1 159 ? -51.004 12.463 81.024 1.00 72.81 159 LYS A O 1
ATOM 1297 N N . ALA A 1 160 ? -51.827 12.777 78.949 1.00 68.88 160 ALA A N 1
ATOM 1298 C CA . ALA A 1 160 ? -53.048 13.482 79.335 1.00 68.88 160 ALA A CA 1
ATOM 1299 C C . ALA A 1 160 ? -54.112 12.566 79.983 1.00 68.88 160 ALA A C 1
ATOM 1301 O O . ALA A 1 160 ? -54.968 13.062 80.714 1.00 68.88 160 ALA A O 1
ATOM 1302 N N . PHE A 1 161 ? -54.021 11.241 79.801 1.00 54.94 161 PHE A N 1
ATOM 1303 C CA . PHE A 1 161 ? -54.893 10.245 80.442 1.00 54.94 161 PHE A CA 1
ATOM 1304 C C . PHE A 1 161 ? -54.104 9.172 81.224 1.00 54.94 161 PHE A C 1
ATOM 1306 O O . PHE A 1 161 ? -53.840 8.089 80.697 1.00 54.94 161 PHE A O 1
ATOM 1313 N N . PRO A 1 162 ? -53.744 9.407 82.501 1.00 58.97 162 PRO A N 1
ATOM 1314 C CA . PRO A 1 162 ? -53.130 8.384 83.340 1.00 58.97 162 PRO A CA 1
ATOM 1315 C C . PRO A 1 162 ? -54.188 7.615 84.156 1.00 58.97 162 PRO A C 1
ATOM 1317 O O . PRO A 1 162 ? -54.533 8.007 85.267 1.00 58.97 162 PRO A O 1
ATOM 1320 N N . SER A 1 163 ? -54.683 6.489 83.642 1.00 51.19 163 SER A N 1
ATOM 1321 C CA . SER A 1 163 ? -55.324 5.412 84.427 1.00 51.19 163 SER A CA 1
ATOM 1322 C C . SER A 1 163 ? -55.347 4.128 83.576 1.00 51.19 163 SER A C 1
ATOM 1324 O O . SER A 1 163 ? -55.383 4.205 82.356 1.00 51.19 163 SER A O 1
ATOM 1326 N N . GLU A 1 164 ? -55.274 2.892 84.068 1.00 43.91 164 GLU A N 1
ATOM 1327 C CA . GLU A 1 164 ? -55.274 2.315 85.408 1.00 43.91 164 GLU A CA 1
ATOM 1328 C C . GLU A 1 164 ? -54.687 0.883 85.285 1.00 43.91 164 GLU A C 1
ATOM 1330 O O . GLU A 1 164 ? -55.067 0.146 84.382 1.00 43.91 164 GLU A O 1
ATOM 1335 N N . LYS A 1 165 ? -53.824 0.500 86.236 1.00 42.31 165 LYS A N 1
ATOM 1336 C CA . LYS A 1 165 ? -53.488 -0.869 86.701 1.00 42.31 165 LYS A CA 1
ATOM 1337 C C . LYS A 1 165 ? -52.757 -1.880 85.794 1.00 42.31 165 LYS A C 1
ATOM 1339 O O . LYS A 1 165 ? -53.035 -2.100 84.622 1.00 42.31 165 LYS A O 1
ATOM 1344 N N . GLU A 1 166 ? -51.813 -2.534 86.473 1.00 47.62 166 GLU A N 1
ATOM 1345 C CA . GLU A 1 166 ? -51.003 -3.690 86.100 1.00 47.62 166 GLU A CA 1
ATOM 1346 C C . GLU A 1 166 ? -51.828 -4.881 85.605 1.00 47.62 166 GLU A C 1
ATOM 1348 O O . GLU A 1 166 ? -52.724 -5.336 86.310 1.00 47.62 166 GLU A O 1
ATOM 1353 N N . ILE A 1 167 ? -51.393 -5.495 84.499 1.00 38.81 167 ILE A N 1
ATOM 1354 C CA . ILE A 1 167 ? -51.319 -6.958 84.387 1.00 38.81 167 ILE A CA 1
ATOM 1355 C C . ILE A 1 167 ? -50.016 -7.300 83.655 1.00 38.81 167 ILE A C 1
ATOM 1357 O O . ILE A 1 167 ? -49.871 -7.082 82.455 1.00 38.81 167 ILE A O 1
ATOM 1361 N N . VAL A 1 168 ? -49.052 -7.835 84.404 1.00 42.12 168 VAL A N 1
ATOM 1362 C CA . VAL A 1 168 ? -47.873 -8.530 83.871 1.00 42.12 168 VAL A CA 1
ATOM 1363 C C . VAL A 1 168 ? -48.300 -9.943 83.458 1.00 42.12 168 VAL A C 1
ATOM 1365 O O . VAL A 1 168 ? -48.964 -10.624 84.240 1.00 42.12 168 VAL A O 1
ATOM 1368 N N . PRO A 1 169 ? -47.858 -10.436 82.290 1.00 39.72 169 PRO A N 1
ATOM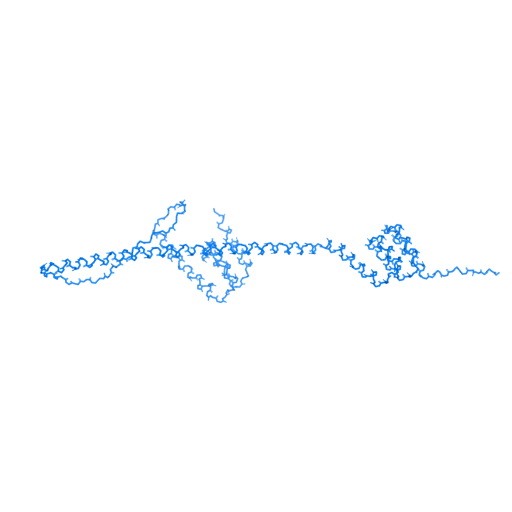 1369 C CA . PRO A 1 169 ? -47.102 -11.689 82.316 1.00 39.72 169 PRO A CA 1
ATOM 1370 C C . PRO A 1 169 ? -45.739 -11.552 81.631 1.00 39.72 169 PRO A C 1
ATOM 1372 O O . PRO A 1 169 ? -45.568 -10.863 80.628 1.00 39.72 169 PRO A O 1
ATOM 1375 N N . LYS A 1 170 ? -44.753 -12.237 82.212 1.00 38.78 170 LYS A N 1
ATOM 1376 C CA . LYS A 1 170 ? -43.375 -12.341 81.731 1.00 38.78 170 LYS A CA 1
ATOM 1377 C C . LYS A 1 170 ? -43.229 -13.377 80.605 1.00 38.78 170 LYS A C 1
ATOM 1379 O O . LYS A 1 170 ? -43.862 -14.425 80.636 1.00 38.78 170 LYS A O 1
ATOM 1384 N N . SER A 1 171 ? -42.207 -13.115 79.787 1.00 35.75 171 SER A N 1
ATOM 1385 C CA . SER A 1 171 ? -41.317 -14.035 79.051 1.00 35.75 171 SER A CA 1
ATOM 1386 C C . SER A 1 171 ? -41.767 -14.628 77.712 1.00 35.75 171 SER A C 1
ATOM 1388 O O . SER A 1 171 ? -42.799 -15.280 77.612 1.00 35.75 171 SER A O 1
ATOM 1390 N N . GLY A 1 172 ? -40.890 -14.452 76.716 1.00 28.59 172 GLY A N 1
ATOM 1391 C CA . GLY A 1 172 ? -40.918 -15.108 75.410 1.00 28.59 172 GLY A CA 1
ATOM 1392 C C . GLY A 1 172 ? -40.172 -14.295 74.351 1.00 28.59 172 GLY A C 1
ATOM 1393 O O . GLY A 1 172 ? -40.791 -13.595 73.563 1.00 28.59 172 GLY A O 1
ATOM 1394 N N . THR A 1 173 ? -38.841 -14.337 74.379 1.00 34.88 173 THR A N 1
ATOM 1395 C CA . THR A 1 173 ? -37.940 -13.868 73.315 1.00 34.88 173 THR A CA 1
ATOM 1396 C C . THR A 1 173 ? -38.220 -14.601 72.000 1.00 34.88 173 THR A C 1
ATOM 1398 O O . THR A 1 173 ? -38.201 -15.826 71.989 1.00 34.88 173 THR A O 1
ATOM 1401 N N . ASP A 1 174 ? -38.471 -13.882 70.906 1.00 29.30 174 ASP A N 1
ATOM 1402 C CA . ASP A 1 174 ? -37.516 -13.791 69.791 1.00 29.30 174 ASP A CA 1
ATOM 1403 C C . ASP A 1 174 ? -38.036 -12.896 68.657 1.00 29.30 174 ASP A C 1
ATOM 1405 O O . ASP A 1 174 ? -39.207 -12.899 68.275 1.00 29.30 174 ASP A O 1
ATOM 1409 N N . ASN A 1 175 ? -37.112 -12.081 68.153 1.00 36.34 175 ASN A N 1
ATOM 1410 C CA . ASN A 1 175 ? -37.303 -11.053 67.141 1.00 36.34 175 ASN A CA 1
ATOM 1411 C C . ASN A 1 175 ? -37.868 -11.627 65.837 1.00 36.34 175 ASN A C 1
ATOM 1413 O O . ASN A 1 175 ? -37.186 -12.367 65.133 1.00 36.34 175 ASN A O 1
ATOM 1417 N N . THR A 1 176 ? -39.059 -11.178 65.443 1.00 34.56 176 THR A N 1
ATOM 1418 C CA . THR A 1 176 ? -39.483 -11.212 64.038 1.00 34.56 176 THR A CA 1
ATOM 1419 C C . THR A 1 176 ? -39.718 -9.773 63.596 1.00 34.56 176 THR A C 1
ATOM 1421 O O . THR A 1 176 ? -40.805 -9.225 63.761 1.00 34.56 176 THR A O 1
ATOM 1424 N N . VAL A 1 177 ? -38.658 -9.126 63.109 1.00 35.06 177 VAL A N 1
ATOM 1425 C CA . VAL A 1 177 ? -38.759 -7.826 62.439 1.00 35.06 177 VAL A CA 1
ATOM 1426 C C . VAL A 1 177 ? -38.831 -8.081 60.941 1.00 35.06 177 VAL A C 1
ATOM 1428 O O . VAL A 1 177 ? -38.002 -8.788 60.377 1.00 35.06 177 VAL A O 1
ATOM 1431 N N . LEU A 1 178 ? -39.887 -7.512 60.368 1.00 34.09 178 LEU A N 1
ATOM 1432 C CA . LEU A 1 178 ? -40.213 -7.332 58.961 1.00 34.09 178 LEU A CA 1
ATOM 1433 C C . LEU A 1 178 ? -39.005 -7.308 58.011 1.00 34.09 178 LEU A C 1
ATOM 1435 O O . LEU A 1 178 ? -38.129 -6.460 58.157 1.00 34.09 178 LEU A O 1
ATOM 1439 N N . GLU A 1 179 ? -39.110 -8.057 56.914 1.00 34.47 179 GLU A N 1
ATOM 1440 C CA . GLU A 1 179 ? -38.663 -7.555 55.614 1.00 34.47 179 GLU A CA 1
ATOM 1441 C C . GLU A 1 179 ? -39.854 -7.501 54.659 1.00 34.47 179 GLU A C 1
ATOM 1443 O O . GLU A 1 179 ? -40.502 -8.496 54.330 1.00 34.47 179 GLU A O 1
ATOM 1448 N N . ALA A 1 180 ? -40.177 -6.263 54.299 1.00 34.53 180 ALA A N 1
ATOM 1449 C CA . ALA A 1 180 ? -41.194 -5.887 53.348 1.00 34.53 180 ALA A CA 1
ATOM 1450 C C . ALA A 1 180 ? -40.635 -5.970 51.921 1.00 34.53 180 ALA A C 1
ATOM 1452 O O . ALA A 1 180 ? -39.528 -5.520 51.658 1.00 34.53 180 ALA A O 1
ATOM 1453 N N . LEU A 1 181 ? -41.473 -6.495 51.026 1.00 32.12 181 LEU A N 1
ATOM 1454 C CA . LEU A 1 181 ? -41.750 -5.973 49.685 1.00 32.12 181 LEU A CA 1
ATOM 1455 C C . LEU A 1 181 ? -40.550 -5.397 48.912 1.00 32.12 181 LEU A C 1
ATOM 1457 O O . LEU A 1 181 ? -40.290 -4.197 48.967 1.00 32.12 181 LEU A O 1
ATOM 1461 N N . ASP A 1 182 ? -39.952 -6.231 48.062 1.00 30.22 182 ASP A N 1
ATOM 1462 C CA . ASP A 1 182 ? -39.304 -5.761 46.839 1.00 30.22 182 ASP A CA 1
ATOM 1463 C C . ASP A 1 182 ? -40.164 -6.177 45.638 1.00 30.22 182 ASP A C 1
ATOM 1465 O O . ASP A 1 182 ? -40.306 -7.357 45.301 1.00 30.22 182 ASP A O 1
ATOM 1469 N N . VAL A 1 183 ? -40.832 -5.185 45.051 1.00 33.59 183 VAL A N 1
ATOM 1470 C CA . VAL A 1 183 ? -41.614 -5.301 43.822 1.00 33.59 183 VAL A CA 1
ATOM 1471 C C . VAL A 1 183 ? -40.926 -4.455 42.759 1.00 33.59 183 VAL A C 1
ATOM 1473 O O . VAL A 1 183 ? -40.939 -3.230 42.835 1.00 33.59 183 VAL A O 1
ATOM 1476 N N . GLY A 1 184 ? -40.439 -5.128 41.716 1.00 30.42 184 GLY A N 1
ATOM 1477 C CA . GLY A 1 184 ? -40.140 -4.549 40.403 1.00 30.42 184 GLY A CA 1
ATOM 1478 C C . GLY A 1 184 ? -38.740 -4.920 39.906 1.00 30.42 184 GLY A C 1
ATOM 1479 O O . GLY A 1 184 ? -37.757 -4.638 40.561 1.00 30.42 184 GLY A O 1
ATOM 1480 N N . ALA A 1 185 ? -38.526 -5.503 38.730 1.00 28.91 185 ALA A N 1
ATOM 1481 C CA . ALA A 1 185 ? -39.387 -5.625 37.567 1.00 28.91 185 ALA A CA 1
ATOM 1482 C C . ALA A 1 185 ? -38.765 -6.612 36.562 1.00 28.91 185 ALA A C 1
ATOM 1484 O O . ALA A 1 185 ? -37.543 -6.671 36.433 1.00 28.91 185 ALA A O 1
ATOM 1485 N N . LYS A 1 186 ? -39.602 -7.295 35.771 1.00 33.56 186 LYS A N 1
ATOM 1486 C CA . LYS A 1 186 ? -39.686 -7.112 34.305 1.00 33.56 186 LYS A CA 1
ATOM 1487 C C . LYS A 1 186 ? -40.494 -8.233 33.654 1.00 33.56 186 LYS A C 1
ATOM 1489 O O . LYS A 1 186 ? -40.215 -9.421 33.779 1.00 33.56 186 LYS A O 1
ATOM 1494 N N . THR A 1 187 ? -41.501 -7.797 32.917 1.00 36.69 187 THR A N 1
ATOM 1495 C CA . THR A 1 187 ? -42.241 -8.533 31.901 1.00 36.69 187 THR A CA 1
ATOM 1496 C C . THR A 1 187 ? -41.286 -8.985 30.798 1.00 36.69 187 THR A C 1
ATOM 1498 O O . THR A 1 187 ? -40.671 -8.134 30.170 1.00 36.69 187 THR A O 1
ATOM 1501 N N . LEU A 1 188 ? -41.218 -10.285 30.501 1.00 32.00 188 LEU A N 1
ATOM 1502 C CA . LEU A 1 188 ? -41.066 -10.778 29.127 1.00 32.00 188 LEU A CA 1
ATOM 1503 C C . LEU A 1 188 ? -41.464 -12.265 29.046 1.00 32.00 188 LEU A C 1
ATOM 1505 O O . LEU A 1 188 ? -40.848 -13.143 29.632 1.00 32.00 188 LEU A O 1
ATOM 1509 N N . HIS A 1 189 ? -42.552 -12.489 28.310 1.00 29.42 189 HIS A N 1
ATOM 1510 C CA . HIS A 1 189 ? -42.929 -13.690 27.563 1.00 29.42 189 HIS A CA 1
ATOM 1511 C C . HIS A 1 189 ? -42.972 -15.063 28.267 1.00 29.42 189 HIS A C 1
ATOM 1513 O O . HIS A 1 189 ? -42.002 -15.791 28.446 1.00 29.42 189 HIS A O 1
ATOM 1519 N N . ARG A 1 190 ? -44.228 -15.460 28.502 1.00 35.47 190 ARG A N 1
ATOM 1520 C CA . ARG A 1 190 ? -44.775 -16.805 28.705 1.00 35.47 190 ARG A CA 1
ATOM 1521 C C . ARG A 1 190 ? -44.039 -17.909 27.924 1.00 35.47 190 ARG A C 1
ATOM 1523 O O . ARG A 1 190 ? -44.323 -18.117 26.747 1.00 35.47 190 ARG A O 1
ATOM 1530 N N . THR A 1 191 ? -43.267 -18.733 28.629 1.00 33.88 191 THR A N 1
ATOM 1531 C CA . THR A 1 191 ? -43.122 -20.167 28.325 1.00 33.88 191 THR A CA 1
ATOM 1532 C C . THR A 1 191 ? -43.294 -20.999 29.606 1.00 33.88 191 THR A C 1
ATOM 1534 O O . THR A 1 191 ? -43.280 -20.485 30.720 1.00 33.88 191 THR A O 1
ATOM 1537 N N . LYS A 1 192 ? -43.683 -22.260 29.421 1.00 35.62 192 LYS A N 1
ATOM 1538 C CA . LYS A 1 192 ? -44.557 -23.066 30.291 1.00 35.62 192 LYS A CA 1
ATOM 1539 C C . LYS A 1 192 ? -44.071 -23.265 31.743 1.00 35.62 192 LYS A C 1
ATOM 1541 O O . LYS A 1 192 ? -42.915 -23.584 31.994 1.00 35.62 192 LYS A O 1
ATOM 1546 N N . LYS A 1 193 ? -45.033 -23.190 32.678 1.00 32.88 193 LYS A N 1
ATOM 1547 C CA . LYS A 1 193 ? -44.940 -23.569 34.103 1.00 32.88 193 LYS A CA 1
ATOM 1548 C C . LYS A 1 193 ? -44.200 -24.904 34.315 1.00 32.88 193 LYS A C 1
ATOM 1550 O O . LYS A 1 193 ? -44.649 -25.932 33.812 1.00 32.88 193 LY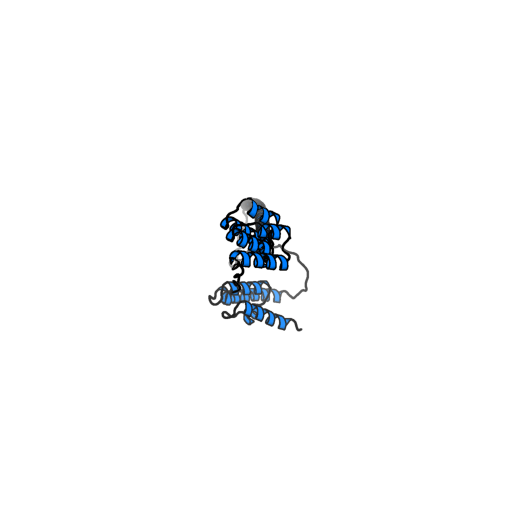S A O 1
ATOM 1555 N N . LYS A 1 194 ? -43.190 -24.905 35.192 1.00 36.41 194 LYS A N 1
ATOM 1556 C CA . LYS A 1 194 ? -42.837 -26.046 36.059 1.00 36.41 194 LYS A CA 1
ATOM 1557 C C . LYS A 1 194 ? -42.740 -25.536 37.508 1.00 36.41 194 LYS A C 1
ATOM 1559 O O . LYS A 1 194 ? -42.333 -24.406 37.740 1.00 36.41 194 LYS A O 1
ATOM 1564 N N . SER A 1 195 ? -43.233 -26.335 38.452 1.00 35.34 195 SER A N 1
ATOM 1565 C CA . SER A 1 195 ? -43.611 -25.980 39.832 1.00 35.34 195 SER A CA 1
ATOM 1566 C C . SER A 1 195 ? -42.491 -25.424 40.731 1.00 35.34 195 SER A C 1
ATOM 1568 O O . SER A 1 195 ? -41.354 -25.893 40.686 1.00 35.34 195 SER A O 1
ATOM 1570 N N . GLY A 1 196 ? -42.867 -24.512 41.640 1.00 37.28 196 GLY A N 1
ATOM 1571 C CA . GLY A 1 196 ? -41.991 -23.666 42.470 1.00 37.28 196 GLY A CA 1
ATOM 1572 C C . GLY A 1 196 ? -41.040 -24.341 43.470 1.00 37.28 196 GLY A C 1
ATOM 1573 O O . GLY A 1 196 ? -40.118 -23.683 43.936 1.00 37.28 196 GLY A O 1
ATOM 1574 N N . ALA A 1 197 ? -41.158 -25.641 43.753 1.00 34.09 197 ALA A N 1
ATOM 1575 C CA . ALA A 1 197 ? -40.173 -26.341 44.592 1.00 34.09 197 ALA A CA 1
ATOM 1576 C C . ALA A 1 197 ? -38.869 -26.681 43.833 1.00 34.09 197 ALA A C 1
ATOM 1578 O O . ALA A 1 197 ? -37.780 -26.654 44.404 1.00 34.09 197 ALA A O 1
ATOM 1579 N N . GLY A 1 198 ? -38.951 -26.942 42.521 1.00 34.94 198 GLY A N 1
ATOM 1580 C CA . GLY A 1 198 ? -37.777 -27.242 41.690 1.00 34.94 198 GLY A CA 1
ATOM 1581 C C . GLY A 1 198 ? -36.945 -26.003 41.344 1.00 34.94 198 GLY A C 1
ATOM 1582 O O . GLY A 1 198 ? -35.749 -26.109 41.083 1.00 34.94 198 GLY A O 1
ATOM 1583 N N . GLN A 1 199 ? -37.562 -24.821 41.383 1.00 38.97 199 GLN A N 1
ATOM 1584 C CA . GLN A 1 199 ? -36.935 -23.554 41.009 1.00 38.97 199 GLN A CA 1
ATOM 1585 C C . GLN A 1 199 ? -35.972 -23.059 42.098 1.00 38.97 199 GLN A C 1
ATOM 1587 O O . GLN A 1 199 ? -34.846 -22.683 41.772 1.00 38.97 199 GLN A O 1
ATOM 1592 N N . LEU A 1 200 ? -36.360 -23.184 43.377 1.00 30.33 200 LEU A N 1
ATOM 1593 C CA . LEU A 1 200 ? -35.509 -22.855 44.529 1.00 30.33 200 LEU A CA 1
ATOM 1594 C C . LEU A 1 200 ? -34.285 -23.781 44.616 1.00 30.33 200 LEU A C 1
ATOM 1596 O O . LEU A 1 200 ? -33.157 -23.313 44.753 1.00 30.33 200 LEU A O 1
ATOM 1600 N N . LEU A 1 201 ? -34.491 -25.093 44.440 1.00 35.09 201 LEU A N 1
ATOM 1601 C CA . LEU A 1 201 ? -33.398 -26.068 44.382 1.00 35.09 201 LEU A CA 1
ATOM 1602 C C . LEU A 1 201 ? -32.475 -25.818 43.181 1.00 35.09 201 LEU A C 1
ATOM 1604 O O . LEU A 1 201 ? -31.266 -25.960 43.324 1.00 35.09 201 LEU A O 1
ATOM 1608 N N . SER A 1 202 ? -32.999 -25.398 42.021 1.00 43.16 202 SER A N 1
ATOM 1609 C CA . SER A 1 202 ? -32.162 -25.066 40.856 1.00 43.16 202 SER A CA 1
ATOM 1610 C C . SER A 1 202 ? -31.303 -23.816 41.069 1.00 43.16 202 SER A C 1
ATOM 1612 O O . SER A 1 202 ? -30.164 -23.792 40.618 1.00 43.16 202 SER A O 1
ATOM 1614 N N . LEU A 1 203 ? -31.810 -22.804 41.783 1.00 40.06 203 LEU A N 1
ATOM 1615 C CA . LEU A 1 203 ? -31.079 -21.566 42.073 1.00 40.06 203 LEU A CA 1
ATOM 1616 C C . LEU A 1 203 ? -29.952 -21.808 43.086 1.00 40.06 203 LEU A C 1
ATOM 1618 O O . LEU A 1 203 ? -28.823 -21.375 42.870 1.00 40.06 203 LEU A O 1
ATOM 1622 N N . ILE A 1 204 ? -30.224 -22.587 44.139 1.00 44.06 204 ILE A N 1
ATOM 1623 C CA . ILE A 1 204 ? -29.209 -23.004 45.121 1.00 44.06 204 ILE A CA 1
ATOM 1624 C C . ILE A 1 204 ? -28.148 -23.902 44.458 1.00 44.06 204 ILE A C 1
ATOM 1626 O O . ILE A 1 204 ? -26.955 -23.760 44.725 1.00 44.06 204 ILE A O 1
ATOM 1630 N N . ARG A 1 205 ? -28.559 -24.794 43.543 1.00 48.03 205 ARG A N 1
ATOM 1631 C CA . ARG A 1 205 ? -27.649 -25.675 42.792 1.00 48.03 205 ARG A CA 1
ATOM 1632 C C . ARG A 1 205 ? -26.782 -24.907 41.790 1.00 48.03 205 ARG A C 1
ATOM 1634 O O . ARG A 1 205 ? -25.592 -25.197 41.719 1.00 48.03 205 ARG A O 1
ATOM 1641 N N . ARG A 1 206 ? -27.328 -23.892 41.104 1.00 55.00 206 ARG A N 1
ATOM 1642 C CA . ARG A 1 206 ? -26.557 -22.979 40.238 1.00 55.00 206 ARG A CA 1
ATOM 1643 C C . ARG A 1 206 ? -25.491 -22.224 41.026 1.00 55.00 206 ARG A C 1
ATOM 1645 O O . ARG A 1 206 ? -24.343 -22.233 40.611 1.00 55.00 206 ARG A O 1
ATOM 1652 N N . ASN A 1 207 ? -25.820 -21.689 42.204 1.00 65.50 207 ASN A N 1
ATOM 1653 C CA . ASN A 1 207 ? -24.828 -21.014 43.053 1.00 65.50 207 ASN A CA 1
ATOM 1654 C C . ASN A 1 207 ? -23.690 -21.953 43.500 1.00 65.50 207 ASN A C 1
ATOM 1656 O O . ASN A 1 207 ? -22.537 -21.531 43.581 1.00 65.50 207 ASN A O 1
ATOM 1660 N N . ALA A 1 208 ? -23.981 -23.234 43.752 1.00 70.19 208 ALA A N 1
ATOM 1661 C CA . ALA A 1 208 ? -22.957 -24.224 44.089 1.00 70.19 208 ALA A CA 1
ATOM 1662 C C . ALA A 1 208 ? -22.086 -24.632 42.883 1.00 70.19 208 ALA A C 1
ATOM 1664 O O . ALA A 1 208 ? -20.884 -24.836 43.042 1.00 70.19 208 ALA A O 1
ATOM 1665 N N . GLU A 1 209 ? -22.665 -24.755 41.685 1.00 71.00 209 GLU A N 1
ATOM 1666 C CA . GLU A 1 209 ? -21.930 -25.075 40.452 1.00 71.00 209 GLU A CA 1
ATOM 1667 C C . GLU A 1 209 ? -21.043 -23.908 40.002 1.00 71.00 209 GLU A C 1
ATOM 1669 O O . GLU A 1 209 ? -19.868 -24.123 39.709 1.00 71.00 209 GLU A O 1
ATOM 1674 N N . THR A 1 210 ? -21.535 -22.668 40.070 1.00 72.12 210 THR A N 1
ATOM 1675 C CA . THR A 1 210 ? -20.736 -21.462 39.802 1.00 72.12 210 THR A CA 1
ATOM 1676 C C . THR A 1 210 ? -19.566 -21.337 40.777 1.00 72.12 210 THR A C 1
ATOM 1678 O O . THR A 1 210 ? -18.449 -21.042 40.361 1.00 72.12 210 THR A O 1
ATOM 1681 N N . LYS A 1 211 ? -19.775 -21.634 42.067 1.00 79.19 211 LYS A N 1
ATOM 1682 C CA . LYS A 1 211 ? -18.687 -21.624 43.054 1.00 79.19 211 LYS A CA 1
ATOM 1683 C C . LYS A 1 211 ? -17.600 -22.655 42.727 1.00 79.19 211 LYS A C 1
ATOM 1685 O O . LYS A 1 211 ? -16.420 -22.319 42.752 1.00 79.19 211 LYS A O 1
ATOM 1690 N N . LYS A 1 212 ? -17.990 -23.879 42.349 1.00 80.56 212 LYS A N 1
ATOM 1691 C CA . LYS A 1 212 ? -17.045 -24.923 41.912 1.00 80.56 212 LYS A CA 1
ATOM 1692 C C . LYS A 1 212 ? -16.279 -24.524 40.654 1.00 80.56 212 LYS A C 1
ATOM 1694 O O . LYS A 1 212 ? -15.091 -24.804 40.560 1.00 80.56 212 LYS A O 1
ATOM 1699 N N . PHE A 1 213 ? -16.941 -23.869 39.704 1.00 81.81 213 PHE A N 1
ATOM 1700 C CA . PHE A 1 213 ? -16.300 -23.368 38.492 1.00 81.81 213 PHE A CA 1
ATOM 1701 C C . PHE A 1 213 ? -15.237 -22.307 38.812 1.00 81.81 213 PHE A C 1
ATOM 1703 O O . PHE A 1 213 ? -14.113 -22.394 38.318 1.00 81.81 213 PHE A O 1
ATOM 1710 N N . ILE A 1 214 ? -15.556 -21.363 39.704 1.00 77.94 214 ILE A N 1
ATOM 1711 C CA . ILE A 1 214 ? -14.617 -20.328 40.158 1.00 77.94 214 ILE A CA 1
ATOM 1712 C C . ILE A 1 214 ? -13.395 -20.956 40.837 1.00 77.94 214 ILE A C 1
ATOM 1714 O O . ILE A 1 214 ? -12.267 -20.647 40.463 1.00 77.94 214 ILE A O 1
ATOM 1718 N N . GLU A 1 215 ? -13.600 -21.876 41.780 1.00 81.50 215 GLU A N 1
ATOM 1719 C CA . GLU A 1 215 ? -12.504 -22.562 42.480 1.00 81.50 215 GLU A CA 1
ATOM 1720 C C . GLU A 1 215 ? -11.621 -23.381 41.519 1.00 81.50 215 GLU A C 1
ATOM 1722 O O . GLU A 1 215 ? -10.405 -23.451 41.690 1.00 81.50 215 GLU A O 1
ATOM 1727 N N . ARG A 1 216 ? -12.220 -23.997 40.491 1.00 81.06 216 ARG A N 1
ATOM 1728 C CA . ARG A 1 216 ? -11.535 -24.954 39.613 1.00 81.06 216 ARG A CA 1
ATOM 1729 C C . ARG A 1 216 ? -10.837 -24.329 38.410 1.00 81.06 216 ARG A C 1
ATOM 1731 O O . ARG A 1 216 ? -9.819 -24.872 37.996 1.00 81.06 216 ARG A O 1
ATOM 1738 N N . TYR A 1 217 ? -11.377 -23.246 37.852 1.00 80.75 217 TYR A N 1
ATOM 1739 C CA . TYR A 1 217 ? -10.897 -22.661 36.593 1.00 80.75 217 TYR A CA 1
ATOM 1740 C C . TYR A 1 217 ? -10.467 -21.199 36.710 1.00 80.75 217 TYR A C 1
ATOM 1742 O O . TYR A 1 217 ? -9.570 -20.792 35.982 1.00 80.75 217 TYR A O 1
ATOM 1750 N N . ILE A 1 218 ? -11.059 -20.424 37.626 1.00 77.69 218 ILE A N 1
ATOM 1751 C CA . ILE A 1 218 ? -10.735 -18.996 37.784 1.00 77.69 218 ILE A CA 1
ATOM 1752 C C . ILE A 1 218 ? -9.619 -18.790 38.814 1.00 77.69 218 ILE A C 1
ATOM 1754 O O . ILE A 1 218 ? -8.702 -18.011 38.590 1.00 77.69 218 ILE A O 1
ATOM 1758 N N . GLN A 1 219 ? -9.690 -19.487 39.949 1.00 78.19 219 GLN A N 1
ATOM 1759 C CA . GLN A 1 219 ? -8.719 -19.358 41.042 1.00 78.19 219 GLN A CA 1
ATOM 1760 C C . GLN A 1 219 ? -7.521 -20.302 40.906 1.00 78.19 219 GLN A C 1
ATOM 1762 O O . GLN A 1 219 ? -6.576 -20.210 41.686 1.00 78.19 219 GLN A O 1
ATOM 1767 N N . SER A 1 220 ? -7.554 -21.236 39.953 1.00 73.44 220 SER A N 1
ATOM 1768 C CA . SER A 1 220 ? -6.428 -22.131 39.714 1.00 73.44 220 SER A CA 1
ATOM 1769 C C . SER A 1 220 ? -5.460 -21.505 38.707 1.00 73.44 220 SER A C 1
ATOM 1771 O O . SER A 1 220 ? -5.853 -21.257 37.570 1.00 73.44 220 SER A O 1
ATOM 1773 N N . ASP A 1 221 ? -4.178 -21.384 39.056 1.00 73.06 221 ASP A N 1
ATOM 1774 C CA . ASP A 1 221 ? -3.106 -20.920 38.145 1.00 73.06 221 ASP A CA 1
ATOM 1775 C C . ASP A 1 221 ? -2.776 -21.913 37.010 1.00 73.06 221 ASP A C 1
ATOM 1777 O O . ASP A 1 221 ? -1.750 -21.821 36.339 1.00 73.06 221 ASP A O 1
ATOM 1781 N N . LYS A 1 222 ? -3.616 -22.931 36.806 1.00 78.38 222 LYS A N 1
ATOM 1782 C CA . LYS A 1 222 ? -3.407 -23.973 35.797 1.00 78.38 222 LYS A CA 1
ATOM 1783 C C . LYS A 1 222 ? -3.892 -23.546 34.415 1.00 78.38 222 LYS A C 1
ATOM 1785 O O . LYS A 1 222 ? -3.540 -24.197 33.441 1.00 78.38 222 LYS A O 1
ATOM 1790 N N . MET A 1 223 ? -4.714 -22.505 34.336 1.00 80.19 223 MET A N 1
ATOM 1791 C CA . MET A 1 223 ? -5.373 -22.069 33.112 1.00 80.19 223 MET A CA 1
ATOM 1792 C C . MET A 1 223 ? -4.889 -20.662 32.746 1.00 80.19 223 MET A C 1
ATOM 1794 O O . MET A 1 223 ? -4.789 -19.793 33.609 1.00 80.19 223 MET A O 1
ATOM 1798 N N . SER A 1 224 ? -4.555 -20.434 31.476 1.00 84.25 224 SER A N 1
ATOM 1799 C CA . SER A 1 224 ? -4.198 -19.096 30.989 1.00 84.25 224 SER A CA 1
ATOM 1800 C C . SER A 1 224 ? -5.412 -18.167 30.989 1.00 84.25 224 SER A C 1
ATOM 1802 O O . SER A 1 224 ? -6.554 -18.618 30.911 1.00 84.25 224 SER A O 1
ATOM 1804 N N . THR A 1 225 ? -5.170 -16.858 31.009 1.00 80.56 225 THR A N 1
ATOM 1805 C CA . THR A 1 225 ? -6.227 -15.835 30.957 1.00 80.56 225 THR A CA 1
ATOM 1806 C C . THR A 1 225 ? -7.159 -16.010 29.757 1.00 80.56 225 THR A C 1
ATOM 1808 O O . THR A 1 225 ? -8.370 -15.866 29.894 1.00 80.56 225 THR A O 1
ATOM 1811 N N . GLU A 1 226 ? -6.620 -16.378 28.594 1.00 83.94 226 GLU A N 1
ATOM 1812 C CA . GLU A 1 226 ? -7.415 -16.592 27.384 1.00 83.94 226 GLU A CA 1
ATOM 1813 C C . GLU A 1 226 ? -8.307 -17.836 27.490 1.00 83.94 226 GLU A C 1
ATOM 1815 O O . GLU A 1 226 ? -9.480 -17.795 27.120 1.00 83.94 226 GLU A O 1
ATOM 1820 N N . GLN A 1 227 ? -7.781 -18.936 28.037 1.00 82.88 227 GLN A N 1
ATOM 1821 C CA . GLN A 1 227 ? -8.562 -20.152 28.284 1.00 82.88 227 GLN A CA 1
ATOM 1822 C C . GLN A 1 227 ? -9.657 -19.898 29.328 1.00 82.88 227 GLN A C 1
ATOM 1824 O O . GLN A 1 227 ? -10.785 -20.347 29.152 1.00 82.88 227 GLN A O 1
ATOM 1829 N N . THR A 1 228 ? -9.362 -19.134 30.379 1.00 83.56 228 THR A N 1
ATOM 1830 C CA . THR A 1 228 ? -10.327 -18.741 31.412 1.00 83.56 228 THR A CA 1
ATOM 1831 C C . THR A 1 228 ? -11.474 -17.910 30.836 1.00 83.56 228 THR A C 1
ATOM 1833 O O . THR A 1 228 ? -12.635 -18.206 31.116 1.00 83.56 228 THR A O 1
ATOM 1836 N N . ASN A 1 229 ? -11.169 -16.932 29.978 1.00 82.62 229 ASN A N 1
ATOM 1837 C CA . ASN A 1 229 ? -12.185 -16.131 29.291 1.00 82.62 229 ASN A CA 1
ATOM 1838 C C . ASN A 1 229 ? -13.061 -16.994 28.372 1.00 82.62 229 ASN A C 1
ATOM 1840 O O . ASN A 1 229 ? -14.280 -16.914 28.446 1.00 82.62 229 ASN A O 1
ATOM 1844 N N . PHE A 1 230 ? -12.465 -17.910 27.604 1.00 86.81 230 PHE A N 1
ATOM 1845 C CA . PHE A 1 230 ? -13.229 -18.834 26.760 1.00 86.81 230 PHE A CA 1
ATOM 1846 C C . PHE A 1 230 ? -14.214 -19.708 27.562 1.00 86.81 230 PHE A C 1
ATOM 1848 O O . PHE A 1 230 ? -15.318 -20.002 27.101 1.00 86.81 230 PHE A O 1
ATOM 1855 N N . LEU A 1 231 ? -13.838 -20.138 28.770 1.00 86.75 231 LEU A N 1
ATOM 1856 C CA . LEU A 1 231 ? -14.729 -20.906 29.643 1.00 86.75 231 LEU A CA 1
ATOM 1857 C C . LEU A 1 231 ? -15.841 -20.043 30.258 1.00 86.75 231 LEU A C 1
ATOM 1859 O O . LEU A 1 231 ? -16.945 -20.552 30.460 1.00 86.75 231 LEU A O 1
ATOM 1863 N N . LEU A 1 232 ? -15.569 -18.764 30.538 1.00 82.56 232 LEU A N 1
ATOM 1864 C CA . LEU A 1 232 ? -16.581 -17.796 30.971 1.00 82.56 232 LEU A CA 1
ATOM 1865 C C . LEU A 1 232 ? -17.614 -17.557 29.868 1.00 82.56 232 LEU A C 1
ATOM 1867 O O . LEU A 1 232 ? -18.804 -17.678 30.145 1.00 82.56 232 LEU A O 1
ATOM 1871 N N . ASP A 1 233 ? -17.173 -17.364 28.624 1.00 82.88 233 ASP A N 1
ATOM 1872 C CA . ASP A 1 233 ? -18.066 -17.219 27.468 1.00 82.88 233 ASP A CA 1
ATOM 1873 C C . ASP A 1 233 ? -18.992 -18.440 27.327 1.00 82.88 233 ASP A C 1
ATOM 1875 O O . ASP A 1 233 ? -20.194 -18.313 27.110 1.00 82.88 233 ASP A O 1
ATOM 1879 N N . CYS A 1 234 ? -18.466 -19.655 27.530 1.00 82.94 234 CYS A N 1
ATOM 1880 C CA . CYS A 1 234 ? -19.283 -20.874 27.501 1.00 82.94 234 CYS A CA 1
ATOM 1881 C C . CYS A 1 234 ? -20.353 -20.898 28.607 1.00 82.94 234 CYS A C 1
ATOM 1883 O O . CYS A 1 234 ? -21.456 -21.401 28.385 1.00 82.94 234 CYS A O 1
ATOM 1885 N N . LEU A 1 235 ? -20.039 -20.371 29.793 1.00 81.38 235 LEU A N 1
ATOM 1886 C CA . LEU A 1 235 ? -20.988 -20.273 30.900 1.00 81.38 235 LEU A CA 1
ATOM 1887 C C . LEU A 1 235 ? -22.055 -19.197 30.630 1.00 81.38 235 LEU A C 1
ATOM 1889 O O . LEU A 1 235 ? -23.227 -19.416 30.938 1.00 81.38 235 LEU A O 1
ATOM 1893 N N . GLU A 1 236 ? -21.674 -18.073 30.017 1.00 75.88 236 GLU A N 1
ATOM 1894 C CA . GLU A 1 236 ? -22.588 -17.010 29.573 1.00 75.88 236 GLU A CA 1
ATOM 1895 C C . GLU A 1 236 ? -23.544 -17.490 28.472 1.00 75.88 236 GLU A C 1
ATOM 1897 O O . GLU A 1 236 ? -24.731 -17.162 28.490 1.00 75.88 236 GLU A O 1
ATOM 1902 N N . GLU A 1 237 ? -23.067 -18.357 27.576 1.00 77.44 237 GLU A N 1
ATOM 1903 C CA . GLU A 1 237 ? -23.880 -19.064 26.578 1.00 77.44 237 GLU A CA 1
ATOM 1904 C C . GLU A 1 237 ? -24.843 -20.105 27.193 1.00 77.44 237 GLU A C 1
ATOM 1906 O O . GLU A 1 237 ? -25.649 -20.710 26.483 1.00 77.44 237 GLU A O 1
ATOM 1911 N N . GLY A 1 238 ? -24.802 -20.313 28.514 1.00 72.69 238 GLY A N 1
ATOM 1912 C CA . GLY A 1 238 ? -25.727 -21.177 29.248 1.00 72.69 238 GLY A CA 1
ATOM 1913 C C . GLY A 1 238 ? -25.304 -22.645 29.337 1.00 72.69 238 GLY A C 1
ATOM 1914 O O . GLY A 1 238 ? -26.123 -23.487 29.715 1.00 72.69 238 GLY A O 1
ATOM 1915 N N . MET A 1 239 ? -24.049 -22.970 29.013 1.00 79.50 239 MET A N 1
ATOM 1916 C CA . MET A 1 239 ? -23.506 -24.320 29.160 1.00 79.50 239 MET A CA 1
ATOM 1917 C C . MET A 1 239 ? -23.332 -24.688 30.639 1.00 79.50 239 MET A C 1
ATOM 1919 O O . MET A 1 239 ? -22.894 -23.871 31.448 1.00 79.50 239 MET A O 1
ATOM 1923 N N . SER A 1 240 ? -23.658 -25.927 31.018 1.00 83.00 240 SER A N 1
ATOM 1924 C CA . SER A 1 240 ? -23.470 -26.363 32.402 1.00 83.00 240 SER A CA 1
ATOM 1925 C C . SER A 1 240 ? -21.987 -26.586 32.719 1.00 83.00 240 SER A C 1
ATOM 1927 O O . SER A 1 240 ? -21.199 -26.964 31.854 1.00 83.00 240 SER A O 1
ATOM 1929 N N . VAL A 1 241 ? -21.600 -26.431 33.989 1.00 82.50 241 VAL A N 1
ATOM 1930 C CA . VAL A 1 241 ? -20.212 -26.667 34.436 1.00 82.50 241 VAL A CA 1
ATOM 1931 C C . VAL A 1 241 ? -19.744 -28.094 34.116 1.00 82.50 241 VAL A C 1
ATOM 1933 O O . VAL A 1 241 ? -18.572 -28.306 33.826 1.00 82.50 241 VAL A O 1
ATOM 1936 N N . LYS A 1 242 ? -20.660 -29.069 34.106 1.00 82.94 242 LYS A N 1
ATOM 1937 C CA . LYS A 1 242 ? -20.356 -30.463 33.757 1.00 82.94 242 LYS A CA 1
ATOM 1938 C C . LYS A 1 242 ? -20.040 -30.653 32.277 1.00 82.94 242 LYS A C 1
ATOM 1940 O O . LYS A 1 242 ? -19.167 -31.445 31.947 1.00 82.94 242 LYS A O 1
ATOM 1945 N N . ASP A 1 243 ? -20.737 -29.938 31.399 1.00 83.81 243 ASP A N 1
ATOM 1946 C CA . ASP A 1 243 ? -20.474 -30.010 29.959 1.00 83.81 243 ASP A CA 1
ATOM 1947 C C . ASP A 1 243 ? -19.155 -29.311 29.620 1.00 83.81 243 ASP A C 1
ATOM 1949 O O . ASP A 1 243 ? -18.398 -29.777 28.770 1.00 83.81 243 ASP A O 1
ATOM 1953 N N . ILE A 1 244 ? -18.838 -28.236 30.348 1.00 85.81 244 ILE A N 1
ATOM 1954 C CA . ILE A 1 244 ? -17.558 -27.537 30.237 1.00 85.81 244 ILE A CA 1
ATOM 1955 C C . ILE A 1 244 ? -16.388 -28.450 30.644 1.00 85.81 244 ILE A C 1
ATOM 1957 O O . ILE A 1 244 ? -15.353 -28.467 29.974 1.00 85.81 244 ILE A O 1
ATOM 1961 N N . GLU A 1 245 ? -16.548 -29.265 31.693 1.00 85.94 245 GLU A N 1
ATOM 1962 C CA . GLU A 1 245 ? -15.523 -30.220 32.147 1.00 85.94 245 GLU A CA 1
ATOM 1963 C C . GLU A 1 245 ? -15.076 -31.208 31.051 1.00 85.94 245 GLU A C 1
ATOM 1965 O O . GLU A 1 245 ? -13.937 -31.672 31.091 1.00 85.94 245 GLU A O 1
ATOM 1970 N N . ALA A 1 246 ? -15.915 -31.491 30.046 1.00 85.25 246 ALA A N 1
ATOM 1971 C CA . ALA A 1 246 ? -15.588 -32.419 28.960 1.00 85.25 246 ALA A CA 1
ATOM 1972 C C . ALA A 1 246 ? -14.455 -31.925 28.040 1.00 85.25 246 ALA A C 1
ATOM 1974 O O . ALA A 1 246 ? -13.788 -32.733 27.395 1.00 85.25 246 ALA A O 1
ATOM 1975 N N . PHE A 1 247 ? -14.224 -30.611 27.976 1.00 87.94 247 PHE A N 1
ATOM 1976 C CA . PHE A 1 247 ? -13.197 -30.010 27.117 1.00 87.94 247 PHE A CA 1
ATOM 1977 C C . PHE A 1 247 ? -12.281 -29.013 27.842 1.00 87.94 247 PHE A C 1
ATOM 1979 O O . PHE A 1 247 ? -11.283 -28.571 27.272 1.00 87.94 247 PHE A O 1
ATOM 1986 N N . ALA A 1 248 ? -12.576 -28.670 29.098 1.00 84.75 248 ALA A N 1
ATOM 1987 C CA . ALA A 1 248 ? -11.791 -27.749 29.912 1.00 84.75 248 ALA A CA 1
ATOM 1988 C C . ALA A 1 248 ? -10.583 -28.434 30.572 1.00 84.75 248 ALA A C 1
ATOM 1990 O O . ALA A 1 248 ? -10.610 -28.764 31.762 1.00 84.75 248 ALA A O 1
ATOM 1991 N N . ALA A 1 249 ? -9.501 -28.615 29.804 1.00 84.56 249 ALA A N 1
ATOM 1992 C CA . ALA A 1 249 ? -8.234 -29.153 30.300 1.00 84.56 249 ALA A CA 1
ATOM 1993 C C . ALA A 1 249 ? -7.068 -28.144 30.151 1.00 84.56 249 ALA A C 1
ATOM 1995 O O . ALA A 1 249 ? -6.822 -27.671 29.043 1.00 84.56 249 ALA A O 1
ATOM 1996 N N . PRO A 1 250 ? -6.294 -27.878 31.228 1.00 81.12 250 PRO A N 1
ATOM 1997 C CA . PRO A 1 250 ? -5.158 -26.942 31.253 1.00 81.12 250 PRO A CA 1
ATOM 1998 C C . PRO A 1 250 ? -4.139 -27.051 30.109 1.00 81.12 250 PRO A C 1
ATOM 2000 O O . PRO A 1 250 ? -3.588 -26.050 29.664 1.00 81.12 250 PRO A O 1
ATOM 2003 N N . GLY A 1 251 ? -3.874 -28.271 29.631 1.00 80.00 251 GLY A N 1
ATOM 2004 C CA . GLY A 1 251 ? -2.873 -28.539 28.593 1.00 80.00 251 GLY A CA 1
ATOM 2005 C C . GLY A 1 251 ? -3.376 -28.416 27.151 1.00 80.00 251 GLY A C 1
ATOM 2006 O O . GLY A 1 251 ? -2.614 -28.702 26.231 1.00 80.00 251 GLY A O 1
ATOM 2007 N N . LEU A 1 252 ? -4.645 -28.055 26.933 1.00 85.12 252 LEU A N 1
ATOM 2008 C CA . LEU A 1 252 ? -5.230 -27.933 25.596 1.00 85.12 252 LEU A CA 1
ATOM 2009 C C . LEU A 1 252 ? -5.169 -26.492 25.096 1.00 85.12 252 LEU A C 1
ATOM 2011 O O . LEU A 1 252 ? 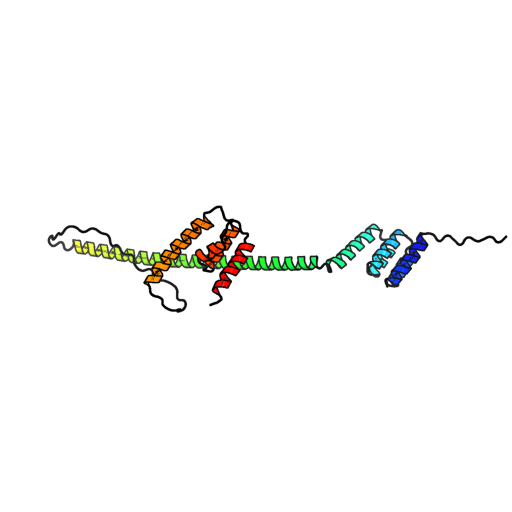-5.515 -25.565 25.822 1.00 85.12 252 LEU A O 1
ATOM 2015 N N . SER A 1 253 ? -4.798 -26.292 23.831 1.00 86.88 253 SER A N 1
ATOM 2016 C CA . SER A 1 253 ? -4.905 -24.968 23.212 1.00 86.88 253 SER A CA 1
ATOM 2017 C C . SER A 1 253 ? -6.372 -24.552 23.043 1.00 86.88 253 SER A C 1
ATOM 2019 O O . SER A 1 253 ? -7.261 -25.401 22.933 1.00 86.88 253 SER A O 1
ATOM 2021 N N . LEU A 1 254 ? -6.628 -23.243 22.949 1.00 85.75 254 LEU A N 1
ATOM 2022 C CA . LEU A 1 254 ? -7.969 -22.694 22.696 1.00 85.75 254 LEU A CA 1
ATOM 2023 C C . LEU A 1 254 ? -8.641 -23.313 21.467 1.00 85.75 254 LEU A C 1
ATOM 2025 O O . LEU A 1 254 ? -9.835 -23.605 21.480 1.00 85.75 254 LEU A O 1
ATOM 2029 N N . GLU A 1 255 ? -7.867 -23.560 20.410 1.00 87.38 255 GLU A N 1
ATOM 2030 C CA . GLU A 1 255 ? -8.378 -24.174 19.188 1.00 87.38 255 GLU A CA 1
ATOM 2031 C C . GLU A 1 255 ? -8.840 -25.618 19.432 1.00 87.38 255 GLU A C 1
ATOM 2033 O O . GLU A 1 255 ? -9.901 -26.024 18.952 1.00 87.38 255 GLU A O 1
ATOM 2038 N N . MET A 1 256 ? -8.085 -26.389 20.220 1.00 85.62 256 MET A N 1
ATOM 2039 C CA . MET A 1 256 ? -8.465 -27.751 20.599 1.00 85.62 256 MET A CA 1
ATOM 2040 C C . MET A 1 256 ? -9.714 -27.749 21.487 1.00 85.62 256 MET A C 1
ATOM 2042 O O . MET A 1 256 ? -10.628 -28.531 21.236 1.00 85.62 256 MET A O 1
ATOM 2046 N N . MET A 1 257 ? -9.802 -26.834 22.458 1.00 90.19 257 MET A N 1
ATOM 2047 C CA . MET A 1 257 ? -10.980 -26.673 23.321 1.00 90.19 257 MET A CA 1
ATOM 2048 C C . MET A 1 257 ? -12.229 -26.289 22.517 1.00 90.19 257 MET A C 1
ATOM 2050 O O . MET A 1 257 ? -13.292 -26.871 22.713 1.00 90.19 257 MET A O 1
ATOM 2054 N N . SER A 1 258 ? -12.098 -25.377 21.550 1.00 87.38 258 SER A 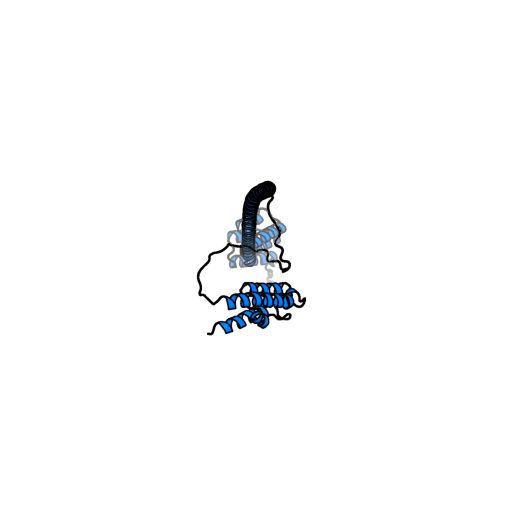N 1
ATOM 2055 C CA . SER A 1 258 ? -13.188 -24.974 20.652 1.00 87.38 258 SER A CA 1
ATOM 2056 C C . SER A 1 258 ? -13.658 -26.121 19.753 1.00 87.38 258 SER A C 1
ATOM 2058 O O . SER A 1 258 ? -14.859 -26.326 19.568 1.00 87.38 258 SER A O 1
ATOM 2060 N N . ARG A 1 259 ? -12.728 -26.925 19.221 1.00 87.75 259 ARG A N 1
ATOM 2061 C CA . ARG A 1 259 ? -13.071 -28.125 18.443 1.00 87.75 259 ARG A CA 1
ATOM 2062 C C . ARG A 1 259 ? -13.792 -29.162 19.305 1.00 87.75 259 ARG A C 1
ATOM 2064 O O . ARG A 1 259 ? -14.815 -29.677 18.870 1.00 87.75 259 ARG A O 1
ATOM 2071 N N . LEU A 1 260 ? -13.311 -29.428 20.520 1.00 86.56 260 LEU A N 1
ATOM 2072 C CA . LEU A 1 260 ? -13.950 -30.363 21.454 1.00 86.56 260 LEU A CA 1
ATOM 2073 C C . LEU A 1 260 ? -15.338 -29.886 21.904 1.00 86.56 260 LEU A C 1
ATOM 2075 O O . LEU A 1 260 ? -16.258 -30.696 21.933 1.00 86.56 260 LEU A O 1
ATOM 2079 N N . LYS A 1 261 ? -15.525 -28.580 22.140 1.00 89.38 261 LYS A N 1
ATOM 2080 C CA . LYS A 1 261 ? -16.843 -27.966 22.386 1.00 89.38 261 LYS A CA 1
ATOM 2081 C C . LYS A 1 261 ? -17.825 -28.249 21.244 1.00 89.38 261 LYS A C 1
ATOM 2083 O O . LYS A 1 261 ? -18.981 -28.577 21.481 1.00 89.38 261 LYS A O 1
ATOM 2088 N N . LYS A 1 262 ? -17.377 -28.154 19.987 1.00 85.69 262 LYS A N 1
ATOM 2089 C CA . LYS A 1 262 ? -18.225 -28.469 18.823 1.00 85.69 262 LYS A CA 1
ATOM 2090 C C . LYS A 1 262 ? -18.609 -29.945 18.758 1.00 85.69 262 LYS A C 1
ATOM 2092 O O . LYS A 1 262 ? -19.708 -30.248 18.309 1.00 85.69 262 LYS A O 1
ATOM 2097 N N . PHE A 1 263 ? -17.724 -30.848 19.183 1.00 79.50 263 PHE A N 1
ATOM 2098 C CA . PHE A 1 263 ? -18.046 -32.272 19.276 1.00 79.50 263 PHE A CA 1
ATOM 2099 C C . PHE A 1 263 ? -19.062 -32.542 20.387 1.00 79.50 263 PHE A C 1
ATOM 2101 O O . PHE A 1 263 ? -20.076 -33.171 20.111 1.00 79.50 263 PHE A O 1
ATOM 2108 N N . SER A 1 264 ? -18.866 -31.983 21.586 1.00 71.62 264 SER A N 1
ATOM 2109 C CA . SER A 1 264 ? -19.805 -32.181 22.697 1.00 71.62 264 SER A CA 1
ATOM 2110 C C . SER A 1 264 ? -21.191 -31.596 22.420 1.00 71.62 264 SER A C 1
ATOM 2112 O O . SER A 1 264 ? -22.183 -32.153 22.866 1.00 71.62 264 SER A O 1
ATOM 2114 N N . GLN A 1 265 ? -21.289 -30.515 21.643 1.00 69.50 265 GLN A N 1
ATOM 2115 C CA . GLN A 1 265 ? -22.574 -29.949 21.214 1.00 69.50 265 GLN A CA 1
ATOM 2116 C C . GLN A 1 265 ? -23.287 -30.783 20.140 1.00 69.50 265 GLN A C 1
ATOM 2118 O O . GLN A 1 265 ? -24.510 -30.712 20.035 1.00 69.50 265 GLN A O 1
ATOM 2123 N N . LYS A 1 266 ? -22.549 -31.561 19.338 1.00 59.22 266 LYS A N 1
ATOM 2124 C CA . LYS A 1 266 ? -23.121 -32.385 18.265 1.00 59.22 266 LYS A CA 1
ATOM 2125 C C . LYS A 1 266 ? -23.873 -33.596 18.816 1.00 59.22 266 LYS A C 1
ATOM 2127 O O . LYS A 1 266 ? -24.919 -33.943 18.282 1.00 59.22 266 LYS A O 1
ATOM 2132 N N . ASP A 1 267 ? -23.391 -34.147 19.927 1.00 54.22 267 ASP A N 1
ATOM 2133 C CA . ASP A 1 267 ? -23.996 -35.303 20.596 1.00 54.22 267 ASP A CA 1
ATOM 2134 C C . ASP A 1 267 ? -25.335 -34.971 21.296 1.00 54.22 267 ASP A C 1
ATOM 2136 O O . ASP A 1 267 ? -26.106 -35.875 21.597 1.00 54.22 267 ASP A O 1
ATOM 2140 N N . TYR A 1 268 ? -25.660 -33.687 21.508 1.00 51.53 268 TYR A N 1
ATOM 2141 C CA . TYR A 1 268 ? -26.959 -33.234 22.045 1.00 51.53 268 TYR A CA 1
ATOM 2142 C C . TYR A 1 268 ? -27.982 -32.837 20.959 1.00 51.53 268 TYR A C 1
ATOM 2144 O O . TYR A 1 268 ? -29.095 -32.429 21.288 1.00 51.53 268 TYR A O 1
ATOM 2152 N N . GLY A 1 269 ? -27.604 -32.897 19.675 1.00 46.41 269 GLY A N 1
ATOM 2153 C CA . GLY A 1 269 ? -28.439 -32.494 18.535 1.00 46.41 269 GLY A CA 1
ATOM 2154 C C . GLY A 1 269 ? -29.089 -33.647 17.762 1.00 46.41 269 GLY A C 1
ATOM 2155 O O . GLY A 1 269 ? -29.800 -33.383 16.794 1.00 46.41 269 GLY A O 1
ATOM 2156 N N . GLU A 1 270 ? -28.848 -34.896 18.166 1.00 40.19 270 GLU A N 1
ATOM 2157 C CA . GLU A 1 270 ? -29.470 -36.101 17.603 1.00 40.19 270 GLU A CA 1
ATOM 2158 C C . GLU A 1 270 ? -30.369 -36.792 18.647 1.00 40.19 270 GLU A C 1
ATOM 2160 O O . GLU A 1 270 ? -30.087 -37.905 19.074 1.00 40.19 270 GLU A O 1
ATOM 2165 N N . GLU A 1 271 ? -31.458 -36.126 19.051 1.00 35.19 271 GLU A N 1
ATOM 2166 C CA . GLU A 1 271 ? -32.704 -36.744 19.555 1.00 35.19 271 GLU A CA 1
ATOM 2167 C C . GLU A 1 271 ? -33.930 -35.927 19.115 1.00 35.19 271 GLU A C 1
ATOM 2169 O O . GLU A 1 271 ? -33.954 -34.693 19.343 1.00 35.19 271 GLU A O 1
#

Foldseek 3Di:
DDPPDDPPPPDPLVVVLVVLLVVLVVLVQDPLLSVLLVPQPDSLLSVLLSVLSSVPPDSVVSVCCSVVVPDNVVSVVVSVVVVCVVVCVVPPVNVVVVVVVVVVVVVVVVVVVVVVVVVVVVVVVVVVVVVVVVVVVVVVVVVVVVVVVVVVVVVVVCVVDDDDDDDDDDDDDDDDDDDDDDDDDDDDDDDDDDDDVVVVVVVVVVVVQVVVCCVPQVVDPLADPVLSVVLVVCVVVVDGSVLLVQQSDSPDDPVSSVVSNVVSVVVVVPD

Sequence (271 aa):
MAEDTNPEEIRPEERVKKQQLAIASSMKVEKAVLYVLNTVADWHVREWLYICAVDGMPAEQLKNFAETKTNVLEIKKERMVFLRDRYVQTDPLQLKIETLQKEVQEVCQESRQARSTIENGLEDALKKQAQAQTETIHVKDEIIAMLKNQVLDLQEDRKAFPSEKEIVPKSGTDNTVLEALDVGAKTLHRTKKKSGAGQLLSLIRRNAETKKFIERYIQSDKMSTEQTNFLLDCLEEGMSVKDIEAFAAPGLSLEMMSRLKKFSQKDYGEE

Secondary structure (DSSP, 8-state):
-----------HHHHHHHHHHHHHHHTT--HHHHHHHHH---HHHHHHHHHHHHTT--HHHHHHHHHTT--HHHHHHHHHHHHHHHHHTT-HHHHHHHHHHHHHHHHHHHHHHHHHHHHHHHHHHHHHHHHHHHHHHHHHHHHHHHHHHHHHHHHHHHHH-----------------------------------HHHHHHHHHHHHHHHHHHIIIIIS-TTS-HHHHHHHHHHHHTT--HHHHHTT--TTS-HHHHHHHHHHHHHTTS--